Protein 1G3Q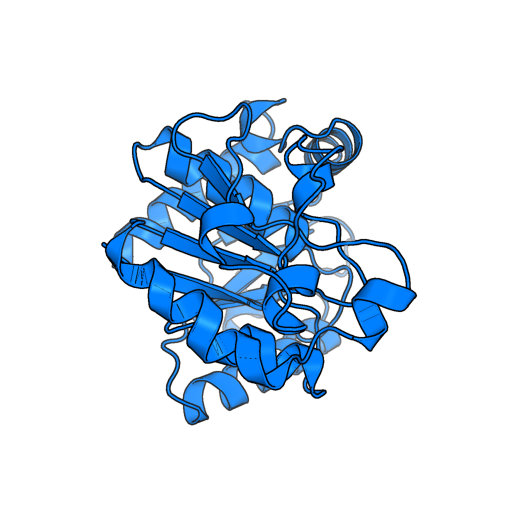 (pdb70)

InterPro domains:
  IPR010224 ATP binding protein MinD, archaea [TIGR01969] (3-235)
  IPR025501 ATP binding protein MinD/FleN [PIRSF003092] (1-235)
  IPR025669 AAA domain [PF13614] (3-145)
  IPR027417 P-loop containing nucleoside triphosphate hydrolase [G3DSA:3.40.50.300] (1-237)
  IPR027417 P-loop containing nucleoside triphosphate hydrolase [SSF52540] (1-235)
  IPR050625 ParA/MinD ATPase [PTHR43384] (2-233)

Radius of gyration: 16.2 Å; Cα contacts (8 Å, |Δi|>4): 570; chains: 1; bounding box: 42×37×42 Å

Secondary structure (DSSP, 8-state):
--EEEEEE-SSTTSSHHHHHHHHHHHHHHTT--EEEEE--TTS--HHHHTT----SS-HHHHHTTSS-GGGG-EE-SSTTEEEE----SHHHHHH--GGGHHHHHHTTGGG-SEEEEE--SSSSHHHHHHHTT-SEEEEEE-S-HHHHHHHHHHHHHHHHTT-EEEEEEEEEETS-TTPPPHHHHHHHH-S-EEEEEE--HHHHHHHHHTS-HHHHSTTSHHHHHHHHHHHHHHHT-

CATH classification: 3.40.50.300

Solvent-accessible surface area: 10511 Å² total; per-residue (Å²): 115,6,21,0,0,0,0,0,0,15,71,53,65,1,14,12,24,26,0,0,0,4,0,0,6,5,0,1,120,101,53,93,83,0,0,0,0,0,0,14,3,64,126,14,73,0,9,100,16,0,31,22,93,124,31,127,40,6,0,0,23,12,1,32,56,140,32,103,13,92,88,0,47,57,143,10,102,7,106,58,2,73,0,0,0,9,10,124,64,161,96,54,18,112,136,5,28,18,171,84,0,34,112,18,0,96,67,0,90,123,91,12,34,0,0,0,0,0,0,16,31,20,80,146,106,38,2,40,9,0,0,60,0,4,59,21,0,0,2,0,0,17,7,99,96,48,0,0,47,47,0,34,123,3,5,72,50,0,143,170,55,66,13,57,35,19,0,0,0,0,8,65,69,58,145,53,154,202,26,34,67,38,150,38,0,68,118,40,2,136,30,75,45,17,13,48,0,28,63,23,113,5,21,143,72,0,38,124,86,6,36,2,1,14,106,82,80,80,133,20,157,0,0,102,15,0,67,141,0,0,67,59,0,25,137,75,99

Sequence (237 aa):
MGRIISIVSGKGGTGKTTVTANLSVALGDRGRKVLAVDGDLTMANLSLVLGVDDPDVTLHDVLAGEANVEDAIYMTQFDNVYVLPGAVDWEHVLKADPRKLPEVIKSLKDKFDFILIDCPAGLQLDAMSAMLSGEEALLVTNPEISCLTDTMKVGIVLKKAGLAILGFVLNRYGRSDRDIPPEAAEDVMEVPLLAVIPEDPAIREGTLEGIPAVKYKPESKGAKAFVKLAEEIEKLA

Organism: Pyrococcus furiosus (strain ATCC 43587 / DSM 3638 / JCM 8422 / Vc1) (NCBI:txid186497)

Nearest PDB structures (foldseek):
  1g3r-assembly1_A  TM=1.001E+00  e=2.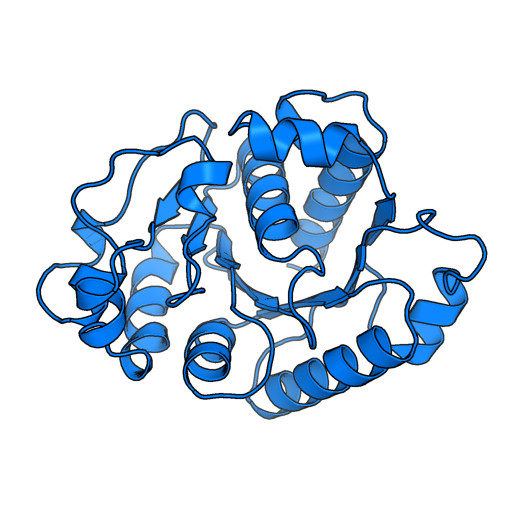112E-44  Pyrococcus furiosus
  1ion-assembly1_A  TM=9.970E-01  e=4.325E-40  Pyrococcus horikoshii OT3
  1hyq-assembly1_A  TM=8.881E-01  e=4.033E-21  Archaeoglobus fulgidus
  6riq-assembly1_C  TM=9.144E-01  e=2.423E-17  Pseudomonas aeruginosa
  3ea0-assembly1_B  TM=8.620E-01  e=7.720E-12  Chlorobaculum tepidum TLS

B-factor: mean 22.37, std 8.08, range [10.22, 48.89]

Structure (mmCIF, N/CA/C/O backbone):
data_1G3Q
#
_entry.id   1G3Q
#
_cell.length_a   96.040
_cell.length_b   96.040
_cell.length_c   96.040
_cell.angle_alpha   90.00
_cell.angle_beta   90.00
_cell.angle_gamma   90.00
#
_symmetry.space_group_name_H-M   'P 21 3'
#
loop_
_entity.id
_entity.type
_entity.pdbx_description
1 polymer 'CELL DIVISION INHIBITOR'
2 non-polymer 'MAGNESIUM ION'
3 non-polymer "ADENOSINE-5'-DIPHOSPHATE"
4 water water
#
loop_
_atom_site.group_PDB
_atom_site.id
_atom_site.type_symbol
_atom_site.label_atom_id
_atom_site.label_alt_id
_atom_site.label_comp_id
_atom_site.label_asym_id
_atom_site.label_entity_id
_atom_site.label_seq_id
_atom_site.pdbx_PDB_ins_code
_atom_site.Cartn_x
_atom_site.Cartn_y
_atom_site.Cartn_z
_atom_site.occupancy
_atom_site.B_iso_or_equiv
_atom_site.auth_seq_id
_atom_site.auth_comp_id
_atom_site.auth_asym_id
_atom_site.auth_atom_id
_atom_site.pdbx_PDB_model_num
ATOM 1 N N . MET A 1 1 ? 26.908 47.188 76.673 1.00 32.73 1 MET A N 1
ATOM 2 C CA . MET A 1 1 ? 26.808 46.140 75.613 1.00 33.07 1 MET A CA 1
ATOM 3 C C . MET A 1 1 ? 28.190 45.780 75.070 1.00 32.18 1 MET A C 1
ATOM 4 O O . MET A 1 1 ? 28.530 44.606 74.945 1.00 32.50 1 MET A O 1
ATOM 9 N N . GLY A 1 2 ? 28.981 46.800 74.752 1.00 31.09 2 GLY A N 1
ATOM 10 C CA . GLY A 1 2 ? 30.317 46.572 74.237 1.00 28.77 2 GLY A CA 1
ATOM 11 C C . GLY A 1 2 ? 30.386 45.892 72.882 1.00 27.23 2 GLY A C 1
ATOM 12 O O . GLY A 1 2 ? 31.241 45.033 72.670 1.00 27.36 2 GLY A O 1
ATOM 13 N N . ARG A 1 3 ? 29.495 46.258 71.965 1.00 25.58 3 ARG A N 1
ATOM 14 C CA . ARG A 1 3 ? 29.504 45.672 70.627 1.00 23.87 3 ARG A CA 1
ATOM 15 C C . ARG A 1 3 ? 30.405 46.485 69.701 1.00 23.08 3 ARG A C 1
ATOM 16 O O . ARG A 1 3 ? 30.153 47.669 69.455 1.00 22.99 3 ARG A O 1
ATOM 24 N N . ILE A 1 4 ? 31.451 45.849 69.186 1.00 21.51 4 ILE A N 1
ATOM 25 C CA . ILE A 1 4 ? 32.379 46.527 68.288 1.00 20.35 4 ILE A CA 1
ATOM 26 C C . ILE A 1 4 ? 32.045 46.138 66.853 1.00 19.82 4 ILE A C 1
ATOM 27 O O . ILE A 1 4 ? 32.231 44.990 66.439 1.00 20.25 4 ILE A O 1
ATOM 32 N N . ILE A 1 5 ? 31.544 47.108 66.099 1.00 18.32 5 ILE A N 1
ATOM 33 C CA . ILE A 1 5 ? 31.134 46.880 64.725 1.00 17.02 5 ILE A CA 1
ATOM 34 C C . ILE A 1 5 ? 31.981 47.623 63.696 1.00 17.04 5 ILE A C 1
ATOM 35 O O . ILE A 1 5 ? 32.096 48.851 63.739 1.00 15.45 5 ILE A O 1
ATOM 40 N N . SER A 1 6 ? 32.565 46.875 62.766 1.00 16.86 6 SER A N 1
ATOM 41 C CA . SER A 1 6 ? 33.375 47.476 61.715 1.00 17.39 6 SER A CA 1
ATOM 42 C C . SER A 1 6 ? 32.480 47.842 60.533 1.00 17.54 6 SER A C 1
ATOM 43 O O . SER A 1 6 ? 31.725 47.006 60.033 1.00 18.18 6 SER A O 1
ATOM 46 N N . ILE A 1 7 ? 32.558 49.099 60.103 1.00 17.53 7 ILE A N 1
ATOM 47 C CA . ILE A 1 7 ? 31.772 49.591 58.973 1.00 17.67 7 ILE A CA 1
ATOM 48 C C . ILE A 1 7 ? 32.731 49.463 57.799 1.00 17.83 7 ILE A C 1
ATOM 49 O O . ILE A 1 7 ? 33.691 50.221 57.696 1.00 17.13 7 ILE A O 1
ATOM 54 N N . VAL A 1 8 ? 32.459 48.513 56.910 1.00 18.39 8 VAL A N 1
ATOM 55 C CA . VAL A 1 8 ? 33.371 48.232 55.803 1.00 18.64 8 VAL A CA 1
ATOM 56 C C . VAL A 1 8 ? 32.797 48.272 54.396 1.00 19.08 8 VAL A C 1
ATOM 57 O O . VAL A 1 8 ? 31.589 48.388 54.199 1.00 19.13 8 VAL A O 1
ATOM 61 N N . SER A 1 9 ? 33.691 48.157 53.418 1.00 19.43 9 SER A N 1
ATOM 62 C CA . SER A 1 9 ? 33.301 48.158 52.015 1.00 20.62 9 SER A CA 1
ATOM 63 C C . SER A 1 9 ? 34.420 47.660 51.113 1.00 21.45 9 SER A C 1
ATOM 64 O O . SER A 1 9 ? 35.591 47.626 51.506 1.00 21.75 9 SER A O 1
ATOM 67 N N . GLY A 1 10 ? 34.048 47.275 49.897 1.00 22.38 10 GLY A N 1
ATOM 68 C CA . GLY A 1 10 ? 35.027 46.805 48.939 1.00 23.42 10 GLY A CA 1
ATOM 69 C C . GLY A 1 10 ? 35.629 47.989 48.212 1.00 24.13 10 GLY A C 1
ATOM 70 O O . GLY A 1 10 ? 36.734 47.909 47.679 1.00 24.76 10 GLY A O 1
ATOM 71 N N . LYS A 1 11 ? 34.900 49.098 48.194 1.00 24.76 11 LYS A N 1
ATOM 72 C CA . LYS A 1 11 ? 35.368 50.307 47.526 1.00 25.48 11 LYS A CA 1
ATOM 73 C C . LYS A 1 11 ? 35.164 51.543 48.390 1.00 25.22 11 LYS A C 1
ATOM 74 O O . LYS A 1 11 ? 34.340 51.547 49.303 1.00 25.03 11 LYS A O 1
ATOM 80 N N . GLY A 1 12 ? 35.923 52.592 48.091 1.00 25.11 12 GLY A N 1
ATOM 81 C CA . GLY A 1 12 ? 35.794 53.829 48.835 1.00 24.56 12 GLY A CA 1
ATOM 82 C C . GLY A 1 12 ? 34.700 54.672 48.211 1.00 23.98 12 GLY A C 1
ATOM 83 O O . GLY A 1 12 ? 34.286 54.411 47.080 1.00 24.33 12 GLY A O 1
ATOM 84 N N . GLY A 1 13 ? 34.229 55.676 48.944 1.00 23.44 13 GLY A N 1
ATOM 85 C CA . GLY A 1 13 ? 33.182 56.543 48.436 1.00 22.14 13 GLY A CA 1
ATOM 86 C C . GLY A 1 13 ? 31.813 55.891 48.440 1.00 21.41 13 GLY A C 1
ATOM 87 O O . GLY A 1 13 ? 30.869 56.416 47.852 1.00 21.46 13 GLY A O 1
ATOM 88 N N . THR A 1 14 ? 31.698 54.751 49.113 1.00 20.63 14 THR A N 1
ATOM 89 C CA . THR A 1 14 ? 30.436 54.021 49.176 1.00 19.53 14 THR A CA 1
ATOM 90 C C . THR A 1 14 ? 29.514 54.502 50.296 1.00 18.54 14 THR A C 1
ATOM 91 O O . THR A 1 14 ? 28.306 54.263 50.254 1.00 18.04 14 THR A O 1
ATOM 95 N N . GLY A 1 15 ? 30.085 55.168 51.297 1.00 17.38 15 GLY A N 1
ATOM 96 C CA . GLY A 1 15 ? 29.284 55.687 52.391 1.00 16.57 15 GLY A CA 1
ATOM 97 C C . GLY A 1 15 ? 29.674 55.251 53.791 1.00 16.04 15 GLY A C 1
ATOM 98 O O . GLY A 1 15 ? 28.911 55.451 54.735 1.00 16.10 15 GLY A O 1
ATOM 99 N N . LYS A 1 16 ? 30.861 54.675 53.947 1.00 15.69 16 LYS A N 1
ATOM 100 C CA . LYS A 1 16 ? 31.302 54.207 55.258 1.00 14.89 16 LYS A CA 1
ATOM 101 C C . LYS A 1 16 ? 31.275 55.282 56.343 1.00 14.35 16 LYS A C 1
ATOM 102 O O . LYS A 1 16 ? 30.734 55.067 57.429 1.00 13.45 16 LYS A O 1
ATOM 108 N N . THR A 1 17 ? 31.862 56.438 56.064 1.00 13.33 17 THR A N 1
ATOM 109 C CA . THR A 1 17 ? 31.867 57.500 57.061 1.00 12.28 17 THR A CA 1
ATOM 110 C C . THR A 1 17 ? 30.453 57.999 57.324 1.00 11.89 17 THR A C 1
ATOM 111 O O . THR A 1 17 ? 30.080 58.251 58.474 1.00 10.93 17 THR A O 1
ATOM 115 N N . THR A 1 18 ? 29.665 58.118 56.257 1.00 12.07 18 THR A N 1
ATOM 116 C CA . THR A 1 18 ? 28.282 58.575 56.360 1.00 12.27 18 THR A CA 1
ATOM 117 C C . THR A 1 18 ? 27.444 57.612 57.206 1.00 12.80 18 THR A C 1
ATOM 118 O O . THR A 1 18 ? 26.656 58.037 58.056 1.00 11.98 18 THR A O 1
ATOM 122 N N . VAL A 1 19 ? 27.609 56.314 56.970 1.00 12.60 19 VAL A N 1
ATOM 123 C CA . VAL A 1 19 ? 26.870 55.321 57.739 1.00 12.90 19 VAL A CA 1
ATOM 124 C C . VAL A 1 19 ? 27.354 55.344 59.188 1.00 12.57 19 VAL A C 1
ATOM 125 O O . VAL A 1 19 ? 26.548 55.327 60.114 1.00 12.87 19 VAL A O 1
ATOM 129 N N . THR A 1 20 ? 28.669 55.399 59.386 1.00 11.97 20 THR A N 1
ATOM 130 C CA . THR A 1 20 ? 29.217 55.433 60.740 1.00 11.27 20 THR A CA 1
ATOM 131 C C . THR A 1 20 ? 28.635 56.606 61.532 1.00 11.09 20 THR A C 1
ATOM 132 O O . THR A 1 20 ? 28.135 56.430 62.643 1.00 10.36 20 THR A O 1
ATOM 136 N N . ALA A 1 21 ? 28.717 57.802 60.956 1.00 11.03 21 ALA A N 1
ATOM 137 C CA . ALA A 1 21 ? 28.216 59.012 61.604 1.00 11.31 21 ALA A CA 1
ATOM 138 C C . ALA A 1 21 ? 26.709 58.993 61.873 1.00 11.30 21 ALA A C 1
ATOM 139 O O . ALA A 1 21 ? 26.276 59.262 62.994 1.00 10.69 21 ALA A O 1
ATOM 141 N N . ASN A 1 22 ? 25.908 58.684 60.856 1.00 11.50 22 ASN A N 1
ATOM 142 C CA . ASN A 1 22 ? 24.459 58.658 61.044 1.00 12.07 22 ASN A CA 1
ATOM 143 C C . ASN A 1 22 ? 23.992 57.553 61.989 1.00 12.70 22 ASN A C 1
ATOM 144 O O . ASN A 1 22 ? 23.110 57.777 62.819 1.00 12.41 22 ASN A O 1
ATOM 149 N N . LEU A 1 23 ? 24.579 56.365 61.869 1.00 13.09 23 LEU A N 1
ATOM 150 C CA . LEU A 1 23 ? 24.202 55.259 62.744 1.00 13.53 23 LEU A CA 1
ATOM 151 C C . LEU A 1 23 ? 24.564 55.607 64.190 1.00 13.52 23 LEU A C 1
ATOM 152 O O . LEU A 1 23 ? 23.807 55.316 65.116 1.00 13.19 23 LEU A O 1
ATOM 157 N N . SER A 1 24 ? 25.721 56.237 64.382 1.00 13.19 24 SER A N 1
ATOM 158 C CA . SER A 1 24 ? 26.152 56.633 65.720 1.00 12.93 24 SER A CA 1
ATOM 159 C C . SER A 1 24 ? 25.124 57.546 66.380 1.00 13.04 24 SER A C 1
ATOM 160 O O . SER A 1 24 ? 24.722 57.325 67.529 1.00 12.37 24 SER A O 1
ATOM 163 N N . VAL A 1 25 ? 24.712 58.582 65.654 1.00 12.77 25 VAL A N 1
ATOM 164 C CA . VAL A 1 25 ? 23.748 59.539 66.176 1.00 13.28 25 VAL A CA 1
ATOM 165 C C . VAL A 1 25 ? 22.380 58.893 66.396 1.00 13.38 25 VAL A C 1
ATOM 166 O O . VAL A 1 25 ? 21.720 59.162 67.402 1.00 13.43 25 VAL A O 1
ATOM 170 N N . ALA A 1 26 ? 21.958 58.045 65.462 1.00 13.13 26 ALA A N 1
ATOM 171 C CA . ALA A 1 26 ? 20.674 57.363 65.588 1.00 13.83 26 ALA A CA 1
ATOM 172 C C . ALA A 1 26 ? 20.665 56.496 66.850 1.00 13.87 26 ALA A C 1
ATOM 173 O O . ALA A 1 26 ? 19.720 56.543 67.639 1.00 14.11 26 ALA A O 1
ATOM 175 N N . LEU A 1 27 ? 21.719 55.707 67.043 1.00 13.94 27 LEU A N 1
ATOM 176 C CA . LEU A 1 27 ? 21.812 54.849 68.222 1.00 14.40 27 LEU A CA 1
ATOM 177 C C . LEU A 1 27 ? 21.921 55.682 69.497 1.00 15.22 27 LEU A C 1
ATOM 178 O O . LEU A 1 27 ? 21.322 55.348 70.528 1.00 15.16 27 LEU A O 1
ATOM 183 N N . GLY A 1 28 ? 22.693 56.762 69.431 1.00 15.49 28 GLY A N 1
ATOM 184 C CA . GLY A 1 28 ? 22.844 57.616 70.591 1.00 16.89 28 GLY A CA 1
ATOM 185 C C . GLY A 1 28 ? 21.506 58.215 70.979 1.00 18.07 28 GLY A C 1
ATOM 186 O O . GLY A 1 28 ? 21.201 58.385 72.160 1.00 17.56 28 GLY A O 1
ATOM 187 N N . ASP A 1 29 ? 20.698 58.527 69.973 1.00 19.42 29 ASP A N 1
ATOM 188 C CA . ASP A 1 29 ? 19.390 59.118 70.205 1.00 21.63 29 ASP A CA 1
ATOM 189 C C . ASP A 1 29 ? 18.429 58.107 70.825 1.00 21.73 29 ASP A C 1
ATOM 190 O O . ASP A 1 29 ? 17.419 58.486 71.410 1.00 21.85 29 ASP A O 1
ATOM 195 N N . ARG A 1 30 ? 18.747 56.822 70.698 1.00 22.19 30 ARG A N 1
ATOM 196 C CA . ARG A 1 30 ? 17.904 55.772 71.262 1.00 22.64 30 ARG A CA 1
ATOM 197 C C . ARG A 1 30 ? 18.356 55.466 72.686 1.00 22.56 30 ARG A C 1
ATOM 198 O O . ARG A 1 30 ? 17.821 54.570 73.340 1.00 23.07 30 ARG A O 1
ATOM 206 N N . GLY A 1 31 ? 19.349 56.214 73.159 1.00 22.24 31 GLY A N 1
ATOM 207 C CA . GLY A 1 31 ? 19.843 56.023 74.510 1.00 21.72 31 GLY A CA 1
ATOM 208 C C . GLY A 1 31 ? 21.076 55.146 74.663 1.00 21.62 31 GLY A C 1
ATOM 209 O O . GLY A 1 31 ? 21.497 54.881 75.785 1.00 21.92 31 GLY A O 1
ATOM 210 N N . ARG A 1 32 ? 21.660 54.697 73.556 1.00 20.87 32 ARG A N 1
ATOM 211 C CA . ARG A 1 32 ? 22.847 53.848 73.621 1.00 20.65 32 ARG A CA 1
ATOM 212 C C . ARG A 1 32 ? 24.115 54.701 73.624 1.00 19.67 32 ARG A C 1
ATOM 213 O O . ARG A 1 32 ? 24.192 55.701 72.909 1.00 19.50 32 ARG A O 1
ATOM 221 N N . LYS A 1 33 ? 25.101 54.307 74.425 1.00 18.21 33 LYS A N 1
ATOM 222 C CA . LYS A 1 33 ? 26.362 55.044 74.500 1.00 17.83 33 LYS A CA 1
ATOM 223 C C . LYS A 1 33 ? 27.247 54.574 73.353 1.00 16.86 33 LYS A C 1
ATOM 224 O O . LYS A 1 33 ? 27.643 53.407 73.298 1.00 16.83 33 LYS A O 1
ATOM 230 N N . VAL A 1 34 ? 27.565 55.493 72.448 1.00 15.96 34 VAL A N 1
ATOM 231 C CA . VAL A 1 34 ? 28.352 55.169 71.262 1.00 14.51 34 VAL A CA 1
ATOM 232 C C . VAL A 1 34 ? 29.713 55.848 71.131 1.00 14.63 34 VAL A C 1
ATOM 233 O O . VAL A 1 34 ? 29.882 57.010 71.497 1.00 14.39 34 VAL A O 1
ATOM 237 N N . LEU A 1 35 ? 30.678 55.104 70.599 1.00 13.75 35 LEU A N 1
ATOM 238 C CA . LEU A 1 35 ? 32.008 55.640 70.330 1.00 13.59 35 LEU A CA 1
ATOM 239 C C . LEU A 1 35 ? 32.221 55.463 68.831 1.00 13.30 35 LEU A C 1
ATOM 240 O O . LEU A 1 35 ? 32.269 54.334 68.331 1.00 13.22 35 LEU A O 1
ATOM 245 N N . ALA A 1 36 ? 32.314 56.575 68.112 1.00 13.01 36 ALA A N 1
ATOM 246 C CA . ALA A 1 36 ? 32.544 56.531 66.673 1.00 12.64 36 ALA A CA 1
ATOM 247 C C . ALA A 1 36 ? 34.057 56.615 66.495 1.00 12.91 36 ALA A C 1
ATOM 248 O O . ALA A 1 36 ? 34.680 57.596 66.896 1.00 13.30 36 ALA A O 1
ATOM 250 N N . VAL A 1 37 ? 34.643 55.581 65.901 1.00 12.75 37 VAL A N 1
ATOM 251 C CA . VAL A 1 37 ? 36.086 55.526 65.709 1.00 12.68 37 VAL A CA 1
ATOM 252 C C . VAL A 1 37 ? 36.501 55.759 64.256 1.00 12.83 37 VAL A C 1
ATOM 253 O O . VAL A 1 37 ? 35.995 55.107 63.346 1.00 12.24 37 VAL A O 1
ATOM 257 N N . ASP A 1 38 ? 37.423 56.692 64.044 1.00 12.62 38 ASP A N 1
ATOM 258 C CA . ASP A 1 38 ? 37.896 56.962 62.694 1.00 13.10 38 ASP A CA 1
ATOM 259 C C . ASP A 1 38 ? 39.106 56.086 62.404 1.00 13.46 38 ASP A C 1
ATOM 260 O O . ASP A 1 38 ? 40.244 56.470 62.680 1.00 13.83 38 ASP A O 1
ATOM 265 N N . GLY A 1 39 ? 38.854 54.903 61.854 1.00 13.90 39 GLY A N 1
ATOM 266 C CA . GLY A 1 39 ? 39.939 53.996 61.530 1.00 14.29 39 GLY A CA 1
ATOM 267 C C . GLY A 1 39 ? 40.481 54.202 60.124 1.00 15.04 39 GLY A C 1
ATOM 268 O O . GLY A 1 39 ? 41.281 53.397 59.639 1.00 14.92 39 GLY A O 1
ATOM 269 N N . ASP A 1 40 ? 40.039 55.265 59.457 1.00 14.84 40 ASP A N 1
ATOM 270 C CA . ASP A 1 40 ? 40.516 55.554 58.107 1.00 15.16 40 ASP A CA 1
ATOM 271 C C . ASP A 1 40 ? 41.726 56.465 58.271 1.00 14.94 40 ASP A C 1
ATOM 272 O O . ASP A 1 40 ? 41.655 57.680 58.068 1.00 14.99 40 ASP A O 1
ATOM 277 N N . LEU A 1 41 ? 42.842 55.851 58.640 1.00 14.77 41 LEU A N 1
ATOM 278 C CA . LEU A 1 41 ? 44.081 56.559 58.904 1.00 15.03 41 LEU A CA 1
ATOM 279 C C . LEU A 1 41 ? 44.596 57.525 57.837 1.00 15.33 41 LEU A C 1
ATOM 280 O O . LEU A 1 41 ? 45.127 58.583 58.179 1.00 14.34 41 LEU A O 1
ATOM 285 N N . THR A 1 42 ? 44.446 57.186 56.560 1.00 15.64 42 THR A N 1
ATOM 286 C CA . THR A 1 42 ? 44.946 58.071 55.504 1.00 16.93 42 THR A CA 1
ATOM 287 C C . THR A 1 42 ? 43.933 59.105 55.032 1.00 17.89 42 THR A C 1
ATOM 288 O O . THR A 1 42 ? 44.286 60.026 54.290 1.00 18.68 42 THR A O 1
ATOM 292 N N . MET A 1 43 ? 42.681 58.959 55.458 1.00 18.52 43 MET A N 1
ATOM 293 C CA . MET A 1 43 ? 41.624 59.888 55.063 1.00 19.89 43 MET A CA 1
ATOM 294 C C . MET A 1 43 ? 40.676 60.134 56.233 1.00 19.34 43 MET A C 1
ATOM 295 O O . MET A 1 43 ? 39.506 59.778 56.172 1.00 18.72 43 MET A O 1
ATOM 300 N N . ALA A 1 44 ? 41.186 60.741 57.299 1.00 18.79 44 ALA A N 1
ATOM 301 C CA . ALA A 1 44 ? 40.371 61.008 58.478 1.00 19.13 44 ALA A CA 1
ATOM 302 C C . ALA A 1 44 ? 39.304 62.053 58.174 1.00 19.30 44 ALA A C 1
ATOM 303 O O . ALA A 1 44 ? 39.627 63.209 57.918 1.00 20.44 44 ALA A O 1
ATOM 305 N N . ASN A 1 45 ? 38.038 61.637 58.194 1.00 19.36 45 ASN A N 1
ATOM 306 C CA . ASN A 1 45 ? 36.914 62.535 57.919 1.00 19.22 45 ASN A CA 1
ATOM 307 C C . ASN A 1 45 ? 35.828 62.459 58.996 1.00 17.76 45 ASN A C 1
ATOM 308 O O . ASN A 1 45 ? 35.061 63.399 59.172 1.00 16.99 45 ASN A O 1
ATOM 313 N N . LEU A 1 46 ? 35.766 61.336 59.706 1.00 16.44 46 LEU A N 1
ATOM 314 C CA . LEU A 1 46 ? 34.730 61.116 60.715 1.00 15.18 46 LEU A CA 1
ATOM 315 C C . LEU A 1 46 ? 34.499 62.236 61.728 1.00 15.09 46 LEU A C 1
ATOM 316 O O . LEU A 1 46 ? 33.374 62.702 61.889 1.00 14.70 46 LEU A O 1
ATOM 321 N N . SER A 1 47 ? 35.554 62.661 62.412 1.00 15.29 47 SER A N 1
ATOM 322 C CA . SER A 1 47 ? 35.433 63.720 63.411 1.00 15.92 47 SER A CA 1
ATOM 323 C C . SER A 1 47 ? 34.795 64.984 62.828 1.00 15.99 47 SER A C 1
ATOM 324 O O . SER A 1 47 ? 33.924 65.596 63.448 1.00 15.43 47 SER A O 1
ATOM 327 N N . LEU A 1 48 ? 35.224 65.364 61.629 1.00 16.23 48 LEU A N 1
ATOM 328 C CA . LEU A 1 48 ? 34.699 66.558 60.970 1.00 16.29 48 LEU A CA 1
ATOM 329 C C . LEU A 1 48 ? 33.204 66.400 60.677 1.00 15.38 48 LEU A C 1
ATOM 330 O O . LEU A 1 48 ? 32.411 67.324 60.874 1.00 14.82 48 LEU A O 1
ATOM 335 N N . VAL A 1 49 ? 32.828 65.220 60.201 1.00 14.57 49 VAL A N 1
ATOM 336 C CA . VAL A 1 49 ? 31.436 64.929 59.881 1.00 14.69 49 VAL A CA 1
ATOM 337 C C . VAL A 1 49 ? 30.567 64.942 61.145 1.00 14.18 49 VAL A C 1
ATOM 338 O O . VAL A 1 49 ? 29.355 65.148 61.077 1.00 14.16 49 VAL A O 1
ATOM 342 N N . LEU A 1 50 ? 31.191 64.743 62.300 1.00 13.72 50 LEU A N 1
ATOM 343 C CA . LEU A 1 50 ? 30.452 64.764 63.562 1.00 14.27 50 LEU A CA 1
ATOM 344 C C . LEU A 1 50 ? 30.556 66.124 64.256 1.00 14.49 50 LEU A C 1
ATOM 345 O O . LEU A 1 50 ? 30.101 66.293 65.387 1.00 15.14 50 LEU A O 1
ATOM 350 N N . GLY A 1 51 ? 31.168 67.092 63.582 1.00 14.73 51 GLY A N 1
ATOM 351 C CA . GLY A 1 51 ? 31.273 68.427 64.155 1.00 15.31 51 GLY A CA 1
ATOM 352 C C . GLY A 1 51 ? 32.373 68.687 65.170 1.00 15.56 51 GLY A C 1
ATOM 353 O O . GLY A 1 51 ? 32.362 69.719 65.835 1.00 15.16 51 GLY A O 1
ATOM 354 N N . VAL A 1 52 ? 33.310 67.757 65.310 1.00 16.25 52 VAL A N 1
ATOM 355 C CA . VAL A 1 52 ? 34.426 67.929 66.238 1.00 17.45 52 VAL A CA 1
ATOM 356 C C . VAL A 1 52 ? 35.617 68.248 65.340 1.00 18.54 52 VAL A C 1
ATOM 357 O O . VAL A 1 52 ? 36.296 67.353 64.840 1.00 17.57 52 VAL A O 1
ATOM 361 N N . ASP A 1 53 ? 35.876 69.534 65.148 1.00 20.02 53 ASP A N 1
ATOM 362 C CA . ASP A 1 53 ? 36.929 69.943 64.232 1.00 22.44 53 ASP A CA 1
ATOM 363 C C . ASP A 1 53 ? 38.288 70.316 64.796 1.00 22.59 53 ASP A C 1
ATOM 364 O O . ASP A 1 53 ? 39.236 70.476 64.036 1.00 23.30 53 ASP A O 1
ATOM 369 N N . ASP A 1 54 ? 38.408 70.423 66.111 1.00 22.75 54 ASP A N 1
ATOM 370 C CA . ASP A 1 54 ? 39.666 70.875 66.687 1.00 23.49 54 ASP A CA 1
ATOM 371 C C . ASP A 1 54 ? 40.446 69.962 67.645 1.00 21.96 54 ASP A C 1
ATOM 372 O O . ASP A 1 54 ? 41.310 70.442 68.376 1.00 22.50 54 ASP A O 1
ATOM 377 N N . PRO A 1 55 ? 40.194 68.643 67.628 1.00 20.58 55 PRO A N 1
ATOM 378 C CA . PRO A 1 55 ? 40.931 67.776 68.556 1.00 18.99 55 PRO A CA 1
ATOM 379 C C . PRO A 1 55 ? 42.457 67.825 68.460 1.00 17.64 55 PRO A C 1
ATOM 380 O O . PRO A 1 55 ? 43.025 67.651 67.387 1.00 16.24 55 PRO A O 1
ATOM 384 N N . ASP A 1 56 ? 43.117 68.053 69.592 1.00 16.81 56 ASP A N 1
ATOM 385 C CA . ASP A 1 56 ? 44.577 68.098 69.620 1.00 16.62 56 ASP A CA 1
ATOM 386 C C . ASP A 1 56 ? 45.184 66.702 69.705 1.00 16.10 56 ASP A C 1
ATOM 387 O O . ASP A 1 56 ? 46.328 66.490 69.298 1.00 15.91 56 ASP A O 1
ATOM 392 N N . VAL A 1 57 ? 44.424 65.758 70.253 1.00 15.14 57 VAL A N 1
ATOM 393 C CA . VAL A 1 57 ? 44.902 64.389 70.413 1.00 14.83 57 VAL A CA 1
ATOM 394 C C . VAL A 1 57 ? 44.017 63.458 69.598 1.00 14.64 57 VAL A C 1
ATOM 395 O O . VAL A 1 57 ? 42.793 63.509 69.703 1.00 14.31 57 VAL A O 1
ATOM 399 N N . THR A 1 58 ? 44.642 62.603 68.794 1.00 13.95 58 THR A N 1
ATOM 400 C CA . THR A 1 58 ? 43.896 61.695 67.935 1.00 13.51 58 THR A CA 1
ATOM 401 C C . THR A 1 58 ? 44.335 60.245 68.058 1.00 13.39 58 THR A C 1
ATOM 402 O O . THR A 1 58 ? 45.298 59.920 68.751 1.00 13.55 58 THR A O 1
ATOM 406 N N . LEU A 1 59 ? 43.617 59.378 67.357 1.00 13.24 59 LEU A N 1
ATOM 407 C CA . LEU A 1 59 ? 43.933 57.959 67.340 1.00 13.42 59 LEU A CA 1
ATOM 408 C C . LEU A 1 59 ? 45.358 57.792 66.804 1.00 13.29 59 LEU A C 1
ATOM 409 O O . LEU A 1 59 ? 46.088 56.892 67.217 1.00 12.84 59 LEU A O 1
ATOM 414 N N . HIS A 1 60 ? 45.757 58.676 65.892 1.00 13.61 60 HIS A N 1
ATOM 415 C CA . HIS A 1 60 ? 47.096 58.607 65.312 1.00 13.85 60 HIS A CA 1
ATOM 416 C C . HIS A 1 60 ? 48.172 58.781 66.381 1.00 14.48 60 HIS A C 1
ATOM 417 O O . HIS A 1 60 ? 49.219 58.128 66.332 1.00 14.35 60 HIS A O 1
ATOM 424 N N . ASP A 1 61 ? 47.910 59.661 67.343 1.00 14.79 61 ASP A N 1
ATOM 425 C CA . ASP A 1 61 ? 48.845 59.897 68.438 1.00 15.88 61 ASP A CA 1
ATOM 426 C C . ASP A 1 61 ? 48.950 58.627 69.271 1.00 15.83 61 ASP A C 1
ATOM 427 O O . ASP A 1 61 ? 50.038 58.225 69.689 1.00 15.84 61 ASP A O 1
ATOM 432 N N . VAL A 1 62 ? 47.804 57.999 69.506 1.00 15.85 62 VAL A N 1
ATOM 433 C CA . VAL A 1 62 ? 47.740 56.768 70.284 1.00 15.80 62 VAL A CA 1
ATOM 434 C C . VAL A 1 62 ? 48.510 55.655 69.575 1.00 16.25 62 VAL A C 1
ATOM 435 O O . VAL A 1 62 ? 49.327 54.961 70.191 1.00 16.13 62 VAL A O 1
ATOM 439 N N . LEU A 1 63 ? 48.258 55.500 68.277 1.00 15.93 63 LEU A N 1
ATOM 440 C CA . LEU A 1 63 ? 48.911 54.466 67.477 1.00 16.21 63 LEU A CA 1
ATOM 441 C C . LEU A 1 63 ? 50.408 54.697 67.310 1.00 16.88 63 LEU A C 1
ATOM 442 O O . LEU A 1 63 ? 51.141 53.790 66.912 1.00 16.95 63 LEU A O 1
ATOM 447 N N . ALA A 1 64 ? 50.861 55.911 67.604 1.00 17.49 64 ALA A N 1
ATOM 448 C CA . ALA A 1 64 ? 52.282 56.228 67.506 1.00 18.38 64 ALA A CA 1
ATOM 449 C C . ALA A 1 64 ? 52.910 55.999 68.877 1.00 18.73 64 ALA A C 1
ATOM 450 O O . ALA A 1 64 ? 54.115 56.169 69.060 1.00 18.52 64 ALA A O 1
ATOM 452 N N . GLY A 1 65 ? 52.074 55.603 69.835 1.00 19.47 65 GLY A N 1
ATOM 453 C CA . GLY A 1 65 ? 52.541 55.350 71.187 1.00 19.77 65 GLY A CA 1
ATOM 454 C C . GLY A 1 65 ? 52.850 56.630 71.938 1.00 20.37 65 GLY A C 1
ATOM 455 O O . GLY A 1 65 ? 53.609 56.618 72.910 1.00 20.57 65 GLY A O 1
ATOM 456 N N . GLU A 1 66 ? 52.259 57.737 71.496 1.00 20.32 66 GLU A N 1
ATOM 457 C CA . GLU A 1 66 ? 52.500 59.031 72.128 1.00 20.92 66 GLU A CA 1
ATOM 458 C C . GLU A 1 66 ? 51.365 59.516 73.024 1.00 20.57 66 GLU A C 1
ATOM 459 O O . GLU A 1 66 ? 51.447 60.604 73.596 1.00 20.85 66 GLU A O 1
ATOM 465 N N . ALA A 1 67 ? 50.308 58.723 73.147 1.00 19.85 67 ALA A N 1
ATOM 466 C CA . ALA A 1 67 ? 49.181 59.116 73.984 1.00 19.73 67 ALA A CA 1
ATOM 467 C C . ALA A 1 67 ? 48.316 57.932 74.391 1.00 19.16 67 ALA A C 1
ATOM 468 O O . ALA A 1 67 ? 48.241 56.936 73.677 1.00 18.75 67 ALA A O 1
ATOM 470 N N . ASN A 1 68 ? 47.667 58.051 75.545 1.00 19.36 68 ASN A N 1
ATOM 471 C CA . ASN A 1 68 ? 46.773 57.008 76.030 1.00 19.67 68 ASN A CA 1
ATOM 472 C C . ASN A 1 68 ? 45.451 57.204 75.295 1.00 19.16 68 ASN A C 1
ATOM 473 O O . ASN A 1 68 ? 45.004 58.336 75.111 1.00 19.08 68 ASN A O 1
ATOM 478 N N . VAL A 1 69 ? 44.825 56.111 74.872 1.00 18.74 69 VAL A N 1
ATOM 479 C CA . VAL A 1 69 ? 43.576 56.213 74.129 1.00 18.15 69 VAL A CA 1
ATOM 480 C C . VAL A 1 69 ? 42.509 57.023 74.873 1.00 18.10 69 VAL A C 1
ATOM 481 O O . VAL A 1 69 ? 41.650 57.645 74.247 1.00 17.15 69 VAL A O 1
ATOM 485 N N . GLU A 1 70 ? 42.574 57.029 76.204 1.00 17.86 70 GLU A N 1
ATOM 486 C CA . GLU A 1 70 ? 41.615 57.783 77.010 1.00 18.21 70 GLU A CA 1
ATOM 487 C C . GLU A 1 70 ? 41.657 59.266 76.649 1.00 17.39 70 GLU A C 1
ATOM 488 O O . GLU A 1 70 ? 40.633 59.953 76.687 1.00 17.11 70 GLU A O 1
ATOM 494 N N . ASP A 1 71 ? 42.844 59.762 76.311 1.00 16.12 71 ASP A N 1
ATOM 495 C CA . ASP A 1 71 ? 43.004 61.170 75.974 1.00 16.02 71 ASP A CA 1
ATOM 496 C C . ASP A 1 71 ? 42.644 61.536 74.541 1.00 15.51 71 ASP A C 1
ATOM 497 O O . ASP A 1 71 ? 42.804 62.688 74.134 1.00 15.57 71 ASP A O 1
ATOM 502 N N . ALA A 1 72 ? 42.157 60.562 73.780 1.00 14.86 72 ALA A N 1
ATOM 503 C CA . ALA A 1 72 ? 41.763 60.807 72.399 1.00 14.44 72 ALA A CA 1
ATOM 504 C C . ALA A 1 72 ? 40.256 60.623 72.256 1.00 13.86 72 ALA A C 1
ATOM 505 O O . ALA A 1 72 ? 39.729 60.548 71.149 1.00 13.32 72 ALA A O 1
ATOM 507 N N . ILE A 1 73 ? 39.562 60.552 73.389 1.00 14.13 73 ILE A N 1
ATOM 508 C CA . ILE A 1 73 ? 38.108 60.400 73.380 1.00 13.97 73 ILE A CA 1
ATOM 509 C C . ILE A 1 73 ? 37.454 61.761 73.614 1.00 13.80 73 ILE A C 1
ATOM 510 O O . ILE A 1 73 ? 37.666 62.398 74.647 1.00 13.78 73 ILE A O 1
ATOM 515 N N . TYR A 1 74 ? 36.653 62.199 72.649 1.00 13.58 74 TYR A N 1
ATOM 516 C CA . TYR A 1 74 ? 35.988 63.492 72.742 1.00 13.54 74 TYR A CA 1
ATOM 517 C C . TYR A 1 74 ? 34.475 63.408 72.738 1.00 13.85 74 TYR A C 1
ATOM 518 O O . TYR A 1 74 ? 33.894 62.452 72.238 1.00 13.04 74 TYR A O 1
ATOM 527 N N . MET A 1 75 ? 33.849 64.439 73.293 1.00 14.65 75 MET A N 1
ATOM 528 C CA . MET A 1 75 ? 32.396 64.539 73.318 1.00 15.40 75 MET A CA 1
ATOM 529 C C . MET A 1 75 ? 32.024 65.058 71.936 1.00 15.12 75 MET A C 1
ATOM 530 O O . MET A 1 75 ? 32.887 65.530 71.193 1.00 15.15 75 MET A O 1
ATOM 535 N N . THR A 1 76 ? 30.745 64.964 71.594 1.00 14.49 76 THR A N 1
ATOM 536 C CA . THR A 1 76 ? 30.243 65.512 70.342 1.00 14.51 76 THR A CA 1
ATOM 537 C C . THR A 1 76 ? 28.995 66.256 70.803 1.00 15.13 76 THR A C 1
ATOM 538 O O . THR A 1 76 ? 28.600 66.135 71.964 1.00 15.06 76 THR A O 1
ATOM 542 N N . GLN A 1 77 ? 28.375 67.018 69.913 1.00 15.55 77 GLN A N 1
ATOM 543 C CA . GLN A 1 77 ? 27.177 67.763 70.276 1.00 16.39 77 GLN A CA 1
ATOM 544 C C . GLN A 1 77 ? 25.959 66.843 70.350 1.00 16.12 77 GLN A C 1
ATOM 545 O O . GLN A 1 77 ? 24.852 67.292 70.626 1.00 15.45 77 GLN A O 1
ATOM 551 N N . PHE A 1 78 ? 26.169 65.553 70.112 1.00 15.69 78 PHE A N 1
ATOM 552 C CA . PHE A 1 78 ? 25.074 64.593 70.122 1.00 16.26 78 PHE A CA 1
ATOM 553 C C . PHE A 1 78 ? 25.021 63.754 71.390 1.00 16.98 78 PHE A C 1
ATOM 554 O O . PHE A 1 78 ? 26.051 63.282 71.890 1.00 16.26 78 PHE A O 1
ATOM 562 N N . ASP A 1 79 ? 23.806 63.584 71.907 1.00 17.09 79 ASP A N 1
ATOM 563 C CA . ASP A 1 79 ? 23.585 62.811 73.121 1.00 17.62 79 ASP A CA 1
ATOM 564 C C . ASP A 1 79 ? 24.113 61.396 73.014 1.00 16.84 79 ASP A C 1
ATOM 565 O O . ASP A 1 79 ? 23.772 60.669 72.080 1.00 16.48 79 ASP A O 1
ATOM 570 N N . ASN A 1 80 ? 24.943 61.022 73.982 1.00 16.08 80 ASN A N 1
ATOM 571 C CA . ASN A 1 80 ? 25.510 59.681 74.068 1.00 16.24 80 ASN A CA 1
ATOM 572 C C . ASN A 1 80 ? 26.482 59.303 72.955 1.00 15.72 80 ASN A C 1
ATOM 573 O O . ASN A 1 80 ? 26.816 58.128 72.791 1.00 15.57 80 ASN A O 1
ATOM 578 N N . VAL A 1 81 ? 26.948 60.289 72.200 1.00 15.19 81 VAL A N 1
ATOM 579 C CA . VAL A 1 81 ? 27.881 60.008 71.116 1.00 14.30 81 VAL A CA 1
ATOM 580 C C . VAL A 1 81 ? 29.253 60.623 71.363 1.00 13.79 81 VAL A C 1
ATOM 581 O O . VAL A 1 81 ? 29.386 61.830 71.568 1.00 12.65 81 VAL A O 1
ATOM 585 N N . TYR A 1 82 ? 30.275 59.778 71.350 1.00 13.27 82 TYR A N 1
ATOM 586 C CA . TYR A 1 82 ? 31.635 60.241 71.551 1.00 13.68 82 TYR A CA 1
ATOM 587 C C . TYR A 1 82 ? 32.441 59.870 70.317 1.00 13.34 82 TYR A C 1
ATOM 588 O O . TYR A 1 82 ? 32.025 59.016 69.531 1.00 12.96 82 TYR A O 1
ATOM 597 N N . VAL A 1 83 ? 33.582 60.518 70.134 1.00 13.08 83 VAL A N 1
ATOM 598 C CA . VAL A 1 83 ? 34.399 60.227 68.969 1.00 13.15 83 VAL A CA 1
ATOM 599 C C . VAL A 1 83 ? 35.877 60.067 69.303 1.00 13.06 83 VAL A C 1
ATOM 600 O O . VAL A 1 83 ? 36.403 60.708 70.220 1.00 13.07 83 VAL A O 1
ATOM 604 N N . LEU A 1 84 ? 36.514 59.154 68.575 1.00 12.75 84 LEU A N 1
ATOM 605 C CA . LEU A 1 84 ? 37.946 58.873 68.678 1.00 12.21 84 LEU A CA 1
ATOM 606 C C . LEU A 1 84 ? 38.370 59.318 67.281 1.00 11.87 84 LEU A C 1
ATOM 607 O O . LEU A 1 84 ? 38.346 58.537 66.333 1.00 12.02 84 LEU A O 1
ATOM 612 N N . PRO A 1 85 ? 38.737 60.600 67.140 1.00 12.05 85 PRO A N 1
ATOM 613 C CA . PRO A 1 85 ? 39.151 61.220 65.879 1.00 11.92 85 PRO A CA 1
ATOM 614 C C . PRO A 1 85 ? 40.507 60.842 65.312 1.00 12.11 85 PRO A C 1
ATOM 615 O O . PRO A 1 85 ? 41.388 60.385 66.023 1.00 12.72 85 PRO A O 1
ATOM 619 N N . GLY A 1 86 ? 40.654 61.048 64.009 1.00 12.69 86 GLY A N 1
ATOM 620 C CA . GLY A 1 86 ? 41.912 60.767 63.348 1.00 13.07 86 GLY A CA 1
ATOM 621 C C . GLY A 1 86 ? 42.543 62.086 62.938 1.00 13.72 86 GLY A C 1
ATOM 622 O O . GLY A 1 86 ? 41.835 63.070 62.718 1.00 13.84 86 GLY A O 1
ATOM 623 N N . ALA A 1 87 ? 43.868 62.123 62.856 1.00 14.01 87 ALA A N 1
ATOM 624 C CA . ALA A 1 87 ? 44.563 63.338 62.450 1.00 15.19 87 ALA A CA 1
ATOM 625 C C . ALA A 1 87 ? 44.538 63.378 60.928 1.00 15.26 87 ALA A C 1
ATOM 626 O O . ALA A 1 87 ? 44.389 62.339 60.283 1.00 15.24 87 ALA A O 1
ATOM 628 N N . VAL A 1 88 ? 44.671 64.570 60.351 1.00 15.86 88 VAL A N 1
ATOM 629 C CA . VAL A 1 88 ? 44.666 64.695 58.898 1.00 16.13 88 VAL A CA 1
ATOM 630 C C . VAL A 1 88 ? 46.062 64.887 58.303 1.00 16.20 88 VAL A C 1
ATOM 631 O O . VAL A 1 88 ? 46.295 64.530 57.148 1.00 16.67 88 VAL A O 1
ATOM 635 N N . ASP A 1 89 ? 46.992 65.437 59.080 1.00 16.14 89 ASP A N 1
ATOM 636 C CA . ASP A 1 89 ? 48.341 65.691 58.565 1.00 16.11 89 ASP A CA 1
ATOM 637 C C . ASP A 1 89 ? 49.138 64.424 58.271 1.00 15.91 89 ASP A C 1
ATOM 638 O O . ASP A 1 89 ? 49.050 63.434 58.993 1.00 15.39 89 ASP A O 1
ATOM 643 N N . TRP A 1 90 ? 49.927 64.473 57.201 1.00 15.68 90 TRP A N 1
ATOM 644 C CA . TRP A 1 90 ? 50.714 63.325 56.767 1.00 15.73 90 TRP A CA 1
ATOM 645 C C . TRP A 1 90 ? 51.694 62.757 57.787 1.00 15.67 90 TRP A C 1
ATOM 646 O O . TRP A 1 90 ? 51.884 61.542 57.850 1.00 15.10 90 TRP A O 1
ATOM 657 N N . GLU A 1 91 ? 52.331 63.621 58.571 1.00 15.74 91 GLU A N 1
ATOM 658 C CA . GLU A 1 91 ? 53.286 63.148 59.571 1.00 16.88 91 GLU A CA 1
ATOM 659 C C . GLU A 1 91 ? 52.570 62.202 60.536 1.00 16.80 91 GLU A C 1
ATOM 660 O O . GLU A 1 91 ? 53.101 61.144 60.894 1.00 15.79 91 GLU A O 1
ATOM 666 N N . HIS A 1 92 ? 51.361 62.580 60.951 1.00 17.02 92 HIS A N 1
ATOM 667 C CA . HIS A 1 92 ? 50.576 61.740 61.852 1.00 16.96 92 HIS A CA 1
ATOM 668 C C . HIS A 1 92 ? 50.224 60.433 61.156 1.00 16.80 92 HIS A C 1
ATOM 669 O O . HIS A 1 92 ? 50.271 59.362 61.762 1.00 16.29 92 HIS A O 1
ATOM 676 N N . VAL A 1 93 ? 49.865 60.520 59.880 1.00 16.34 93 VAL A N 1
ATOM 677 C CA . VAL A 1 93 ? 49.523 59.321 59.132 1.00 16.19 93 VAL A CA 1
ATOM 678 C C . VAL A 1 93 ? 50.708 58.360 59.140 1.00 16.35 93 VAL A C 1
ATOM 679 O O . VAL A 1 93 ? 50.546 57.165 59.371 1.00 16.05 93 VAL A O 1
ATOM 683 N N . LEU A 1 94 ? 51.901 58.891 58.897 1.00 16.11 94 LEU A N 1
ATOM 684 C CA . LEU A 1 94 ? 53.106 58.066 58.857 1.00 16.84 94 LEU A CA 1
ATOM 685 C C . LEU A 1 94 ? 53.431 57.344 60.162 1.00 16.93 94 LEU A C 1
ATOM 686 O O . LEU A 1 94 ? 53.692 56.136 60.170 1.00 17.25 94 LEU A O 1
ATOM 691 N N . LYS A 1 95 ? 53.407 58.076 61.267 1.00 17.11 95 LYS A N 1
ATOM 692 C CA . LYS A 1 95 ? 53.764 57.492 62.551 1.00 17.83 95 LYS A CA 1
ATOM 693 C C . LYS A 1 95 ? 52.734 56.602 63.237 1.00 17.20 95 LYS A C 1
ATOM 694 O O . LYS A 1 95 ? 53.050 55.940 64.223 1.00 16.80 95 LYS A O 1
ATOM 700 N N . ALA A 1 96 ? 51.512 56.571 62.721 1.00 16.61 96 ALA A N 1
ATOM 701 C CA . ALA A 1 96 ? 50.473 55.732 63.318 1.00 16.27 96 ALA A CA 1
ATOM 702 C C . ALA A 1 96 ? 50.649 54.273 62.898 1.00 16.26 96 ALA A C 1
ATOM 703 O O . ALA A 1 96 ? 50.500 53.944 61.728 1.00 16.06 96 ALA A O 1
ATOM 705 N N . ASP A 1 97 ? 50.981 53.405 63.851 1.00 15.77 97 ASP A N 1
ATOM 706 C CA . ASP A 1 97 ? 51.143 51.983 63.557 1.00 15.80 97 ASP A CA 1
ATOM 707 C C . ASP A 1 97 ? 49.740 51.374 63.488 1.00 15.98 97 ASP A C 1
ATOM 708 O O . ASP A 1 97 ? 49.073 51.214 64.513 1.00 16.16 97 ASP A O 1
ATOM 713 N N . PRO A 1 98 ? 49.274 51.026 62.280 1.00 16.12 98 PRO A N 1
ATOM 714 C CA . PRO A 1 98 ? 47.938 50.440 62.121 1.00 16.36 98 PRO A CA 1
ATOM 715 C C . PRO A 1 98 ? 47.773 49.083 62.793 1.00 16.67 98 PRO A C 1
ATOM 716 O O . PRO A 1 98 ? 46.662 48.687 63.144 1.00 16.87 98 PRO A O 1
ATOM 720 N N . ARG A 1 99 ? 48.881 48.375 62.977 1.00 16.59 99 ARG A N 1
ATOM 721 C CA . ARG A 1 99 ? 48.842 47.055 63.592 1.00 16.88 99 ARG A CA 1
ATOM 722 C C . ARG A 1 99 ? 48.374 47.094 65.046 1.00 17.32 99 ARG A C 1
ATOM 723 O O . ARG A 1 99 ? 47.987 46.069 65.607 1.00 17.15 99 ARG A O 1
ATOM 731 N N . LYS A 1 100 ? 48.396 48.276 65.655 1.00 17.91 100 LYS A N 1
ATOM 732 C CA . LYS A 1 100 ? 47.967 48.412 67.045 1.00 18.52 100 LYS A CA 1
ATOM 733 C C . LYS A 1 100 ? 46.497 48.799 67.192 1.00 18.46 100 LYS A C 1
ATOM 734 O O . LYS A 1 100 ? 46.005 48.968 68.308 1.00 18.12 100 LYS A O 1
ATOM 740 N N . LEU A 1 101 ? 45.800 48.933 66.069 1.00 18.11 101 LEU A N 1
ATOM 741 C CA . LEU A 1 101 ? 44.387 49.297 66.097 1.00 18.78 101 LEU A CA 1
ATOM 742 C C . LEU A 1 101 ? 43.535 48.302 66.891 1.00 18.84 101 LEU A C 1
ATOM 743 O O . LEU A 1 101 ? 42.783 48.699 67.781 1.00 18.53 101 LEU A O 1
ATOM 748 N N . PRO A 1 102 ? 43.645 46.996 66.586 1.00 19.02 102 PRO A N 1
ATOM 749 C CA . PRO A 1 102 ? 42.848 46.007 67.320 1.00 19.24 102 PRO A CA 1
ATOM 750 C C . PRO A 1 102 ? 42.982 46.075 68.841 1.00 19.56 102 PRO A C 1
ATOM 751 O O . PRO A 1 102 ? 41.978 46.074 69.548 1.00 19.80 102 PRO A O 1
ATOM 755 N N . GLU A 1 103 ? 44.210 46.140 69.348 1.00 19.83 103 GLU A N 1
ATOM 756 C CA . GLU A 1 103 ? 44.408 46.199 70.792 1.00 20.61 103 GLU A CA 1
ATOM 757 C C . GLU A 1 103 ? 43.892 47.509 71.384 1.00 20.10 103 GLU A C 1
ATOM 758 O O . GLU A 1 103 ? 43.298 47.518 72.463 1.00 19.17 103 GLU A O 1
ATOM 764 N N . VAL A 1 104 ? 44.102 48.612 70.674 1.00 19.45 104 VAL A N 1
ATOM 765 C CA . VAL A 1 104 ? 43.644 49.910 71.160 1.00 19.19 104 VAL A CA 1
ATOM 766 C C . VAL A 1 104 ? 42.123 49.989 71.242 1.00 19.52 104 VAL A C 1
ATOM 767 O O . VAL A 1 104 ? 41.567 50.357 72.273 1.00 19.39 104 VAL A O 1
ATOM 771 N N . ILE A 1 105 ? 41.451 49.644 70.153 1.00 19.87 105 ILE A N 1
ATOM 772 C CA . ILE A 1 105 ? 39.997 49.705 70.120 1.00 20.80 105 ILE A CA 1
ATOM 773 C C . ILE A 1 105 ? 39.340 48.754 71.117 1.00 21.69 105 ILE A C 1
ATOM 774 O O . ILE A 1 105 ? 38.492 49.161 71.910 1.00 21.72 105 ILE A O 1
ATOM 779 N N . LYS A 1 106 ? 39.745 47.491 71.091 1.00 22.34 106 LYS A N 1
ATOM 780 C CA . LYS A 1 106 ? 39.164 46.503 71.985 1.00 23.26 106 LYS A CA 1
ATOM 781 C C . LYS A 1 106 ? 39.312 46.834 73.470 1.00 23.07 106 LYS A C 1
ATOM 782 O O . LYS A 1 106 ? 38.517 46.378 74.287 1.00 22.83 106 LYS A O 1
ATOM 788 N N . SER A 1 107 ? 40.309 47.641 73.819 1.00 22.95 107 SER A N 1
ATOM 789 C CA . SER A 1 107 ? 40.515 48.019 75.214 1.00 23.29 107 SER A CA 1
ATOM 790 C C . SER A 1 107 ? 39.423 48.974 75.705 1.00 23.37 107 SER A C 1
ATOM 791 O O . SER A 1 107 ? 39.324 49.251 76.898 1.00 23.00 107 SER A O 1
ATOM 794 N N . LEU A 1 108 ? 38.608 49.475 74.781 1.00 23.55 108 LEU A N 1
ATOM 795 C CA . LEU A 1 108 ? 37.534 50.409 75.119 1.00 23.59 108 LEU A CA 1
ATOM 796 C C . LEU A 1 108 ? 36.172 49.720 75.171 1.00 24.13 108 LEU A C 1
ATOM 797 O O . LEU A 1 108 ? 35.162 50.345 75.494 1.00 22.92 108 LEU A O 1
ATOM 802 N N . LYS A 1 109 ? 36.163 48.431 74.852 1.00 24.74 109 LYS A N 1
ATOM 803 C CA . LYS A 1 109 ? 34.943 47.636 74.814 1.00 26.10 109 LYS A CA 1
ATOM 804 C C . LYS A 1 109 ? 34.003 47.787 76.006 1.00 26.53 109 LYS A C 1
ATOM 805 O O . LYS A 1 109 ? 32.785 47.838 75.832 1.00 26.75 109 LYS A O 1
ATOM 811 N N . ASP A 1 110 ? 34.563 47.860 77.209 1.00 26.75 110 ASP A N 1
ATOM 812 C CA . ASP A 1 110 ? 33.761 47.963 78.423 1.00 27.29 110 ASP A CA 1
ATOM 813 C C . ASP A 1 110 ? 33.170 49.334 78.745 1.00 26.72 110 ASP A C 1
ATOM 814 O O . ASP A 1 110 ? 32.388 49.460 79.690 1.00 26.59 110 ASP A O 1
ATOM 819 N N . LYS A 1 111 ? 33.529 50.357 77.977 1.00 25.13 111 LYS A N 1
ATOM 820 C CA . LYS A 1 111 ? 33.027 51.701 78.247 1.00 24.35 111 LYS A CA 1
ATOM 821 C C . LYS A 1 111 ? 31.916 52.189 77.322 1.00 22.97 111 LYS A C 1
ATOM 822 O O . LYS A 1 111 ? 31.410 53.296 77.497 1.00 22.65 111 LYS A O 1
ATOM 828 N N . PHE A 1 112 ? 31.532 51.373 76.345 1.00 21.52 112 PHE A N 1
ATOM 829 C CA . PHE A 1 112 ? 30.494 51.772 75.394 1.00 20.29 112 PHE A CA 1
ATOM 830 C C . PHE A 1 112 ? 29.557 50.629 75.035 1.00 19.85 112 PHE A C 1
ATOM 831 O O . PHE A 1 112 ? 29.923 49.461 75.145 1.00 20.21 112 PHE A O 1
ATOM 839 N N . ASP A 1 113 ? 28.349 50.977 74.600 1.00 19.29 113 ASP A N 1
ATOM 840 C CA . ASP A 1 113 ? 27.370 49.985 74.175 1.00 18.77 113 ASP A CA 1
ATOM 841 C C . ASP A 1 113 ? 27.692 49.604 72.736 1.00 18.26 113 ASP A C 1
ATOM 842 O O . ASP A 1 113 ? 27.531 48.451 72.330 1.00 18.13 113 ASP A O 1
ATOM 847 N N . PHE A 1 114 ? 28.152 50.591 71.973 1.00 16.95 114 PHE A N 1
ATOM 848 C CA . PHE A 1 114 ? 28.513 50.397 70.577 1.00 16.50 114 PHE A CA 1
ATOM 849 C C . PHE A 1 114 ? 29.784 51.160 70.237 1.00 16.50 114 PHE A C 1
ATOM 850 O O . PHE A 1 114 ? 29.954 52.315 70.634 1.00 16.00 114 PHE A O 1
ATOM 858 N N . ILE A 1 115 ? 30.683 50.501 69.519 1.00 15.95 115 ILE A N 1
ATOM 859 C CA . ILE A 1 115 ? 31.903 51.142 69.057 1.00 15.65 115 ILE A CA 1
ATOM 860 C C . ILE A 1 115 ? 31.832 50.907 67.558 1.00 15.59 115 ILE A C 1
ATOM 861 O O . ILE A 1 115 ? 31.942 49.773 67.089 1.00 16.28 115 ILE A O 1
ATOM 866 N N . LEU A 1 116 ? 31.606 51.973 66.802 1.00 15.09 116 LEU A N 1
ATOM 867 C CA . LEU A 1 116 ? 31.493 51.841 65.357 1.00 14.75 116 LEU A CA 1
ATOM 868 C C . LEU A 1 116 ? 32.785 52.318 64.707 1.00 15.14 116 LEU A C 1
ATOM 869 O O . LEU A 1 116 ? 33.165 53.480 64.847 1.00 14.70 116 LEU A O 1
ATOM 874 N N . ILE A 1 117 ? 33.458 51.414 64.000 1.00 14.69 117 ILE A N 1
ATOM 875 C CA . ILE A 1 117 ? 34.725 51.744 63.360 1.00 14.63 117 ILE A CA 1
ATOM 876 C C . ILE A 1 117 ? 34.587 52.079 61.880 1.00 14.75 117 ILE A C 1
ATOM 877 O O . ILE A 1 117 ? 34.229 51.226 61.068 1.00 14.23 117 ILE A O 1
ATOM 882 N N . ASP A 1 118 ? 34.875 53.330 61.542 1.00 14.51 118 ASP A N 1
ATOM 883 C CA . ASP A 1 118 ? 34.831 53.797 60.162 1.00 14.80 118 ASP A CA 1
ATOM 884 C C . ASP A 1 118 ? 36.130 53.271 59.555 1.00 15.14 118 ASP A C 1
ATOM 885 O O . ASP A 1 118 ? 37.215 53.716 59.923 1.00 14.51 118 ASP A O 1
ATOM 890 N N . CYS A 1 119 ? 36.022 52.320 58.635 1.00 15.55 119 CYS A N 1
ATOM 891 C CA . CYS A 1 119 ? 37.211 51.729 58.027 1.00 16.98 119 CYS A CA 1
ATOM 892 C C . CYS A 1 119 ? 37.511 52.175 56.609 1.00 17.49 119 CYS A C 1
ATOM 893 O O . CYS A 1 119 ? 36.619 52.574 55.862 1.00 18.05 119 CYS A O 1
ATOM 896 N N . PRO A 1 120 ? 38.794 52.150 56.230 1.00 18.32 120 PRO A N 1
ATOM 897 C CA . PRO A 1 120 ?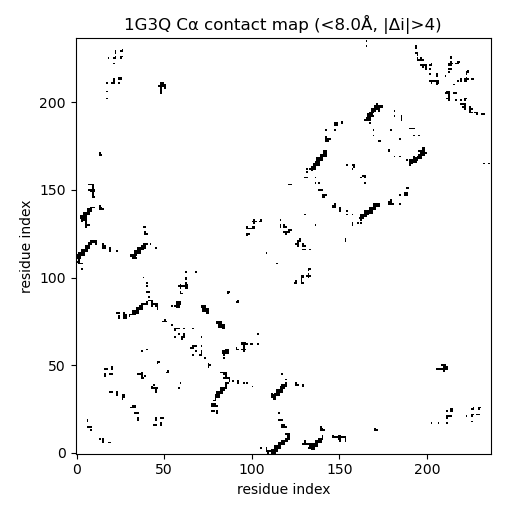 39.114 52.543 54.861 1.00 18.64 120 PRO A CA 1
ATOM 898 C C . PRO A 1 120 ? 38.675 51.308 54.074 1.00 19.02 120 PRO A C 1
ATOM 899 O O . PRO A 1 120 ? 38.542 50.228 54.650 1.00 18.51 120 PRO A O 1
ATOM 903 N N . ALA A 1 121 ? 38.435 51.451 52.779 1.00 19.58 121 ALA A N 1
ATOM 904 C CA . ALA A 1 121 ? 38.001 50.309 51.985 1.00 20.31 121 ALA A CA 1
ATOM 905 C C . ALA A 1 121 ? 39.169 49.429 51.556 1.00 20.86 121 ALA A C 1
ATOM 906 O O . ALA A 1 121 ? 40.330 49.816 51.669 1.00 20.62 121 ALA A O 1
ATOM 908 N N . GLY A 1 122 ? 38.851 48.230 51.080 1.00 22.09 122 GLY A N 1
ATOM 909 C CA . GLY A 1 122 ? 39.889 47.340 50.596 1.00 22.89 122 GLY A CA 1
ATOM 910 C C . GLY A 1 122 ? 40.406 46.272 51.534 1.00 23.59 122 GLY A C 1
ATOM 911 O O . GLY A 1 122 ? 39.825 45.994 52.586 1.00 23.37 122 GLY A O 1
ATOM 912 N N . LEU A 1 123 ? 41.529 45.679 51.139 1.00 23.77 123 LEU A N 1
ATOM 913 C CA . LEU A 1 123 ? 42.143 44.609 51.903 1.00 24.34 123 LEU A CA 1
ATOM 914 C C . LEU A 1 123 ? 43.614 44.852 52.221 1.00 24.46 123 LEU A C 1
ATOM 915 O O . LEU A 1 123 ? 44.313 43.935 52.652 1.00 24.98 123 LEU A O 1
ATOM 920 N N . GLN A 1 124 ? 44.093 46.076 52.010 1.00 24.03 124 GLN A N 1
ATOM 921 C CA . GLN A 1 124 ? 45.487 46.374 52.314 1.00 23.86 124 GLN A CA 1
ATOM 922 C C . GLN A 1 124 ? 45.666 46.505 53.829 1.00 23.62 124 GLN A C 1
ATOM 923 O O . GLN A 1 124 ? 44.698 46.376 54.581 1.00 23.30 124 GLN A O 1
ATOM 929 N N . LEU A 1 125 ? 46.894 46.759 54.272 1.00 22.85 125 LEU A N 1
ATOM 930 C CA . LEU A 1 125 ? 47.199 46.840 55.701 1.00 22.63 125 LEU A CA 1
ATOM 931 C C . LEU A 1 125 ? 46.288 47.704 56.570 1.00 22.23 125 LEU A C 1
ATOM 932 O O . LEU A 1 125 ? 45.696 47.208 57.531 1.00 21.83 125 LEU A O 1
ATOM 937 N N . ASP A 1 126 ? 46.187 48.993 56.258 1.00 21.68 126 ASP A N 1
ATOM 938 C CA . ASP A 1 126 ? 45.342 49.882 57.050 1.00 21.24 126 ASP A CA 1
ATOM 939 C C . ASP A 1 126 ? 43.906 49.369 57.118 1.00 20.74 126 ASP A C 1
ATOM 940 O O . ASP A 1 126 ? 43.302 49.340 58.190 1.00 20.50 126 ASP A O 1
ATOM 945 N N . ALA A 1 127 ? 43.366 48.963 55.973 1.00 20.40 127 ALA A N 1
ATOM 946 C CA . ALA A 1 127 ? 41.997 48.460 55.908 1.00 20.58 127 ALA A CA 1
ATOM 947 C C . ALA A 1 127 ? 41.807 47.229 56.788 1.00 20.61 127 ALA A C 1
ATOM 948 O O . ALA A 1 127 ? 40.857 47.155 57.569 1.00 19.95 127 ALA A O 1
ATOM 950 N N . MET A 1 128 ? 42.713 46.265 56.661 1.00 20.95 128 MET A N 1
ATOM 951 C CA . MET A 1 128 ? 42.628 45.038 57.446 1.00 21.61 128 MET A CA 1
ATOM 952 C C . MET A 1 128 ? 42.776 45.297 58.941 1.00 20.91 128 MET A C 1
ATOM 953 O O . MET A 1 128 ? 42.043 44.727 59.750 1.00 21.03 128 MET A O 1
ATOM 958 N N . SER A 1 129 ? 43.725 46.154 59.305 1.00 20.05 129 SER A N 1
ATOM 959 C CA . SER A 1 129 ? 43.965 46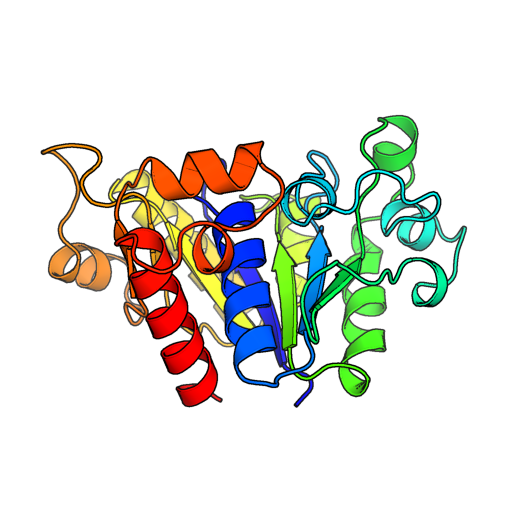.478 60.710 1.00 19.83 129 SER A CA 1
ATOM 960 C C . SER A 1 129 ? 42.728 47.082 61.367 1.00 19.49 129 SER A C 1
ATOM 961 O O . SER A 1 129 ? 42.421 46.792 62.521 1.00 19.70 129 SER A O 1
ATOM 964 N N . ALA A 1 130 ? 42.024 47.926 60.624 1.00 19.27 130 ALA A N 1
ATOM 965 C CA . ALA A 1 130 ? 40.828 48.574 61.141 1.00 19.09 130 ALA A CA 1
ATOM 966 C C . ALA A 1 130 ? 39.676 47.580 61.231 1.00 19.05 130 ALA A C 1
ATOM 967 O O . ALA A 1 130 ? 39.081 47.406 62.295 1.00 18.84 130 ALA A O 1
ATOM 969 N N . MET A 1 131 ? 39.369 46.919 60.120 1.00 19.22 131 MET A N 1
ATOM 970 C CA . MET A 1 131 ? 38.274 4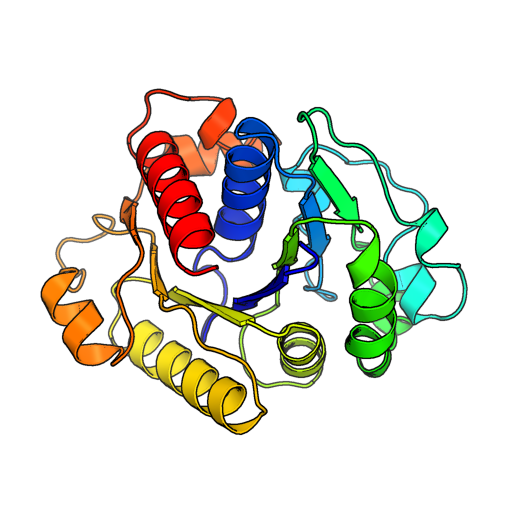5.955 60.093 1.00 19.70 131 MET A CA 1
ATOM 971 C C . MET A 1 131 ? 38.441 44.863 61.142 1.00 20.18 131 MET A C 1
ATOM 972 O O . MET A 1 131 ? 37.476 44.486 61.809 1.00 20.00 131 MET A O 1
ATOM 977 N N . LEU A 1 132 ? 39.665 44.362 61.291 1.00 20.39 132 LEU A N 1
ATOM 978 C CA . LEU A 1 132 ? 39.936 43.302 62.253 1.00 20.90 132 LEU A CA 1
ATOM 979 C C . LEU A 1 132 ? 39.909 43.763 63.704 1.00 20.92 132 LEU A C 1
ATOM 980 O O . LEU A 1 132 ? 40.138 42.963 64.619 1.00 20.58 132 LEU A O 1
ATOM 985 N N . SER A 1 133 ? 39.637 45.048 63.916 1.00 20.64 133 SER A N 1
ATOM 986 C CA . SER A 1 133 ? 39.551 45.589 65.269 1.00 21.05 133 SER A CA 1
ATOM 987 C C . SER A 1 133 ? 38.135 45.374 65.795 1.00 21.06 133 SER A C 1
ATOM 988 O O . SER A 1 133 ? 37.873 45.550 66.986 1.00 21.24 133 SER A O 1
ATOM 991 N N . GLY A 1 134 ? 37.228 44.997 64.900 1.00 21.16 134 GLY A N 1
ATOM 992 C CA . GLY A 1 134 ? 35.846 44.767 65.292 1.00 21.88 134 GLY A CA 1
ATOM 993 C C . GLY A 1 134 ? 35.489 43.304 65.514 1.00 22.40 134 GLY A C 1
ATOM 994 O O . GLY A 1 134 ? 36.261 42.410 65.172 1.00 21.95 134 GLY A O 1
ATOM 995 N N . GLU A 1 135 ? 34.313 43.067 66.093 1.00 22.87 135 GLU A N 1
ATOM 996 C CA . GLU A 1 135 ? 33.822 41.716 66.370 1.00 23.79 135 GLU A CA 1
ATOM 997 C C . GLU A 1 135 ? 32.707 41.400 65.382 1.00 23.56 135 GLU A C 1
ATOM 998 O O . GLU A 1 135 ? 32.434 40.238 65.079 1.00 23.92 135 GLU A O 1
ATOM 1004 N N . GLU A 1 136 ? 32.050 42.455 64.912 1.00 22.97 136 GLU A N 1
ATOM 1005 C CA . GLU A 1 136 ? 30.954 42.351 63.962 1.00 22.55 136 GLU A CA 1
ATOM 1006 C C . GLU A 1 136 ? 31.274 43.239 62.770 1.00 22.15 136 GLU A C 1
ATOM 1007 O O . GLU A 1 136 ? 32.057 44.184 62.885 1.00 21.85 136 GLU A O 1
ATOM 1013 N N . ALA A 1 137 ? 30.652 42.951 61.634 1.00 21.65 137 ALA A N 1
ATOM 1014 C CA . ALA A 1 137 ? 30.882 43.738 60.435 1.00 21.75 137 ALA A CA 1
ATOM 1015 C C . ALA A 1 137 ? 29.585 44.112 59.730 1.00 21.64 137 ALA A C 1
ATOM 1016 O O . ALA A 1 137 ? 28.696 43.278 59.539 1.00 21.45 137 ALA A O 1
ATOM 1018 N N . LEU A 1 138 ? 29.482 45.383 59.360 1.00 21.06 138 LEU A N 1
ATOM 1019 C CA . LEU A 1 138 ? 28.320 45.877 58.639 1.00 20.81 138 LEU A CA 1
ATOM 1020 C C . LEU A 1 138 ? 28.849 46.268 57.268 1.00 20.64 138 LEU A C 1
ATOM 1021 O O . LEU A 1 138 ? 29.585 47.244 57.134 1.00 20.35 138 LEU A O 1
ATOM 1026 N N . LEU A 1 139 ? 28.484 45.495 56.253 1.00 20.65 139 LEU A N 1
ATOM 1027 C CA . LEU A 1 139 ? 28.947 45.763 54.902 1.00 20.75 139 LEU A CA 1
ATOM 1028 C C . LEU A 1 139 ? 28.213 46.943 54.284 1.00 20.96 139 LEU A C 1
ATOM 1029 O O . LEU A 1 139 ? 26.987 47.034 54.360 1.00 20.83 139 LEU A O 1
ATOM 1034 N N . VAL A 1 140 ? 28.971 47.853 53.682 1.00 21.01 140 VAL A N 1
ATOM 1035 C CA . VAL A 1 140 ? 28.389 49.016 53.027 1.00 21.22 140 VAL A CA 1
ATOM 1036 C C . VAL A 1 140 ? 28.729 48.924 51.546 1.00 22.20 140 VAL A C 1
ATOM 1037 O O . VAL A 1 140 ? 29.893 48.770 51.179 1.00 22.04 140 VAL A O 1
ATOM 1041 N N . THR A 1 141 ? 27.711 49.014 50.700 1.00 23.52 141 THR A N 1
ATOM 1042 C CA . THR A 1 141 ? 27.917 48.913 49.264 1.00 25.14 141 THR A CA 1
ATOM 1043 C C . THR A 1 141 ? 26.931 49.768 48.483 1.00 26.12 141 THR A C 1
ATOM 1044 O O . THR A 1 141 ? 25.923 50.223 49.021 1.00 26.25 141 THR A O 1
ATOM 1048 N N . ASN A 1 142 ? 27.239 49.987 47.210 1.00 27.60 142 ASN A N 1
ATOM 1049 C CA . ASN A 1 142 ? 26.364 50.749 46.334 1.00 29.23 142 ASN A CA 1
ATOM 1050 C C . ASN A 1 142 ? 25.726 49.738 45.383 1.00 30.28 142 ASN A C 1
ATOM 1051 O O . ASN A 1 142 ? 26.156 48.587 45.327 1.00 30.41 142 ASN A O 1
ATOM 1056 N N . PRO A 1 143 ? 24.688 50.149 44.636 1.00 31.25 143 PRO A N 1
ATOM 1057 C CA . PRO A 1 143 ? 23.991 49.264 43.693 1.00 32.12 143 PRO A CA 1
ATOM 1058 C C . PRO A 1 143 ? 24.767 48.830 42.443 1.00 32.85 143 PRO A C 1
ATOM 1059 O O . PRO A 1 143 ? 24.158 48.504 41.425 1.00 33.43 143 PRO A O 1
ATOM 1063 N N . GLU A 1 144 ? 26.096 48.827 42.511 1.00 33.49 144 GLU A N 1
ATOM 1064 C CA . GLU A 1 144 ? 26.918 48.413 41.372 1.00 33.96 144 GLU A CA 1
ATOM 1065 C C . GLU A 1 144 ? 27.388 46.980 41.583 1.00 33.39 144 GLU A C 1
ATOM 1066 O O . GLU A 1 144 ? 27.904 46.646 42.646 1.00 33.04 144 GLU A O 1
ATOM 1072 N N . ILE A 1 145 ? 27.228 46.136 40.567 1.00 33.17 145 ILE A N 1
ATOM 1073 C CA . ILE A 1 145 ? 27.636 44.742 40.692 1.00 32.65 145 ILE A CA 1
ATOM 1074 C C . ILE A 1 145 ? 29.089 44.607 41.144 1.00 32.41 145 ILE A C 1
ATOM 1075 O O . ILE A 1 145 ? 29.398 43.792 42.014 1.00 32.41 145 ILE A O 1
ATOM 1080 N N . SER A 1 146 ? 29.978 45.408 40.565 1.00 32.28 146 SER A N 1
ATOM 1081 C CA . SER A 1 146 ? 31.389 45.353 40.932 1.00 32.49 146 SER A CA 1
ATOM 1082 C C . SER A 1 146 ? 31.582 45.734 42.399 1.00 32.01 146 SER A C 1
ATOM 1083 O O . SER A 1 146 ? 32.411 45.155 43.102 1.00 32.11 146 SER A O 1
ATOM 1086 N N . CYS A 1 147 ? 30.812 46.710 42.861 1.00 31.38 147 CYS A N 1
ATOM 1087 C CA . CYS A 1 147 ? 30.912 47.144 44.246 1.00 30.75 147 CYS A CA 1
ATOM 1088 C C . CYS A 1 147 ? 30.342 46.054 45.148 1.00 30.42 147 CYS A C 1
ATOM 1089 O O . CYS A 1 147 ? 30.865 45.790 46.226 1.00 29.88 147 CYS A O 1
ATOM 1092 N N . LEU A 1 148 ? 29.269 45.415 44.695 1.00 30.60 148 LEU A N 1
ATOM 1093 C CA . LEU A 1 148 ? 28.646 44.346 45.465 1.00 30.77 148 LEU A CA 1
ATOM 1094 C C . LEU A 1 148 ? 29.596 43.159 45.611 1.00 30.89 148 LEU A C 1
ATOM 1095 O O . LEU A 1 148 ? 29.845 42.687 46.722 1.00 30.27 148 LEU A O 1
ATOM 1100 N N . THR A 1 149 ? 30.128 42.683 44.486 1.00 31.27 149 THR A N 1
ATOM 1101 C CA . THR A 1 149 ? 31.042 41.546 44.503 1.00 31.54 149 THR A CA 1
ATOM 1102 C C . THR A 1 149 ? 32.310 41.843 45.300 1.00 31.50 149 THR A C 1
ATOM 1103 O O . THR A 1 149 ? 32.800 40.988 46.035 1.00 31.56 149 THR A O 1
ATOM 1107 N N . ASP A 1 150 ? 32.841 43.053 45.163 1.00 31.77 150 ASP A N 1
ATOM 1108 C CA . ASP A 1 150 ? 34.043 43.423 45.901 1.00 32.09 150 ASP A CA 1
ATOM 1109 C C . ASP A 1 150 ? 33.766 43.429 47.401 1.00 32.05 150 ASP A C 1
ATOM 1110 O O . ASP A 1 150 ? 34.543 42.885 48.186 1.00 32.05 150 ASP A O 1
ATOM 1115 N N . THR A 1 151 ? 32.652 44.040 47.795 1.00 32.11 151 THR A N 1
ATOM 1116 C CA . THR A 1 151 ? 32.282 44.111 49.205 1.00 32.10 151 THR A CA 1
ATOM 1117 C C . THR A 1 151 ? 32.004 42.710 49.741 1.00 32.35 151 THR A C 1
ATOM 1118 O O . THR A 1 151 ? 32.316 42.394 50.888 1.00 32.06 151 THR A O 1
ATOM 1122 N N . MET A 1 152 ? 31.419 41.870 48.896 1.00 33.18 152 MET A N 1
ATOM 1123 C CA . MET A 1 152 ? 31.119 40.496 49.274 1.00 33.74 152 MET A CA 1
ATOM 1124 C C . MET A 1 152 ? 32.420 39.809 49.668 1.00 33.14 152 MET A C 1
ATOM 1125 O O . MET A 1 152 ? 32.495 39.136 50.695 1.00 33.07 152 MET A O 1
ATOM 1130 N N . LYS A 1 153 ? 33.445 39.990 48.840 1.00 32.76 153 LYS A N 1
ATOM 1131 C CA . LYS A 1 153 ? 34.751 39.396 49.092 1.00 32.07 153 LYS A CA 1
ATOM 1132 C C . LYS A 1 153 ? 35.301 39.824 50.447 1.00 31.15 153 LYS A C 1
ATOM 1133 O O . LYS A 1 153 ? 35.880 39.015 51.174 1.00 30.82 153 LYS A O 1
ATOM 1139 N N . VAL A 1 154 ? 35.126 41.098 50.783 1.00 29.99 154 VAL A N 1
ATOM 1140 C CA . VAL A 1 154 ? 35.602 41.602 52.062 1.00 28.86 154 VAL A CA 1
ATOM 1141 C C . VAL A 1 154 ? 34.857 40.876 53.177 1.00 28.44 154 VAL A C 1
ATOM 1142 O O . VAL A 1 154 ? 35.457 40.451 54.161 1.00 27.96 154 VAL A O 1
ATOM 1146 N N . GLY A 1 155 ? 33.546 40.731 53.006 1.00 28.51 155 GLY A N 1
ATOM 1147 C CA . GLY A 1 155 ? 32.740 40.048 54.001 1.00 28.70 155 GLY A CA 1
ATOM 1148 C C . GLY A 1 155 ? 33.214 38.625 54.227 1.00 28.87 155 GLY A C 1
ATOM 1149 O O . GLY A 1 155 ? 33.288 38.155 55.365 1.00 28.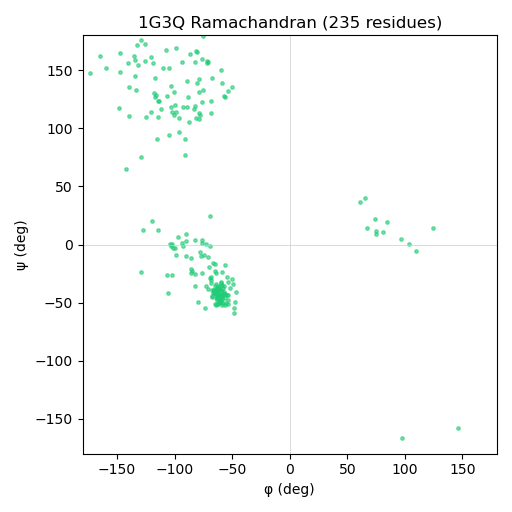66 155 GLY A O 1
ATOM 1150 N N . ILE A 1 156 ? 33.539 37.935 53.138 1.00 29.25 156 ILE A N 1
ATOM 1151 C CA . ILE A 1 156 ? 34.016 36.561 53.227 1.00 29.40 156 ILE A CA 1
ATOM 1152 C C . ILE A 1 156 ? 35.321 36.526 54.016 1.00 29.03 156 ILE A C 1
ATOM 1153 O O . ILE A 1 156 ? 35.511 35.671 54.880 1.00 29.17 156 ILE A O 1
ATOM 1158 N N . VAL A 1 157 ? 36.214 37.467 53.726 1.00 28.73 157 VAL A N 1
ATOM 1159 C CA . VAL A 1 157 ? 37.491 37.535 54.425 1.00 28.12 157 VAL A CA 1
ATOM 1160 C C . VAL A 1 157 ? 37.264 37.751 55.917 1.00 28.08 157 VAL A C 1
ATOM 1161 O O . VAL A 1 157 ? 37.820 37.034 56.750 1.00 27.76 157 VAL A O 1
ATOM 1165 N N . LEU A 1 158 ? 36.445 38.742 56.253 1.00 27.81 158 LEU A N 1
ATOM 1166 C CA . LEU A 1 158 ? 36.158 39.039 57.651 1.00 28.20 158 LEU A CA 1
ATOM 1167 C C . LEU A 1 158 ? 35.466 37.861 58.330 1.00 28.54 158 LEU A C 1
ATOM 1168 O O . LEU A 1 158 ? 35.722 37.571 59.495 1.00 28.58 158 LEU A O 1
ATOM 1173 N N . LYS A 1 159 ? 34.586 37.187 57.599 1.00 29.73 159 LYS A N 1
ATOM 1174 C CA . LYS A 1 159 ? 33.878 36.039 58.153 1.00 30.80 159 LYS A CA 1
ATOM 1175 C C . LYS A 1 159 ? 34.885 34.963 58.553 1.00 31.11 159 LYS A C 1
ATOM 1176 O O . LYS A 1 159 ? 34.793 34.384 59.638 1.00 31.24 159 LYS A O 1
ATOM 1182 N N . LYS A 1 160 ? 35.851 34.708 57.674 1.00 31.26 160 LYS A N 1
ATOM 1183 C CA . LYS A 1 160 ? 36.880 33.708 57.934 1.00 31.75 160 LYS A CA 1
ATOM 1184 C C . LYS A 1 160 ? 37.796 34.162 59.067 1.00 31.70 160 LYS A C 1
ATOM 1185 O O . LYS A 1 160 ? 38.362 33.337 59.788 1.00 31.83 160 LYS A O 1
ATOM 1191 N N . ALA A 1 161 ? 37.936 35.476 59.223 1.00 31.22 161 ALA A N 1
ATOM 1192 C CA . ALA A 1 161 ? 38.781 36.032 60.273 1.00 30.90 161 ALA A CA 1
ATOM 1193 C C . ALA A 1 161 ? 38.118 35.910 61.643 1.00 30.47 161 ALA A C 1
ATOM 1194 O O . ALA A 1 161 ? 38.742 36.181 62.669 1.00 30.39 161 ALA A O 1
ATOM 1196 N N . GLY A 1 162 ? 36.849 35.511 61.655 1.00 30.13 162 GLY A N 1
ATOM 1197 C CA . GLY A 1 162 ? 36.148 35.347 62.916 1.00 29.65 162 GLY A CA 1
ATOM 1198 C C . GLY A 1 162 ? 35.060 36.358 63.238 1.00 29.52 162 GLY A C 1
ATOM 1199 O O . GLY A 1 162 ? 34.366 36.211 64.243 1.00 29.78 162 GLY A O 1
ATOM 1200 N N . LEU A 1 163 ? 34.897 37.379 62.402 1.00 28.82 163 LEU A N 1
ATOM 1201 C CA . LEU A 1 163 ? 33.874 38.391 62.650 1.00 27.95 163 LEU A CA 1
ATOM 1202 C C . LEU A 1 163 ? 32.469 37.950 62.261 1.00 27.62 163 LEU A C 1
ATOM 1203 O O . LEU A 1 163 ? 32.272 37.265 61.256 1.00 27.20 163 LEU A O 1
ATOM 1208 N N . ALA A 1 164 ? 31.493 38.362 63.065 1.00 27.22 164 ALA A N 1
ATOM 1209 C CA . ALA A 1 164 ? 30.095 38.055 62.801 1.00 26.98 164 ALA A CA 1
ATOM 1210 C C . ALA A 1 164 ? 29.602 39.074 61.781 1.00 26.88 164 ALA A C 1
ATOM 1211 O O . ALA A 1 164 ? 29.630 40.283 62.038 1.00 27.08 164 ALA A O 1
ATOM 1213 N N . ILE A 1 165 ? 29.167 38.595 60.620 1.00 26.31 165 ILE A N 1
ATOM 1214 C CA . ILE A 1 165 ? 28.683 39.484 59.574 1.00 25.52 165 ILE A CA 1
ATOM 1215 C C . ILE A 1 165 ? 27.199 39.756 59.782 1.00 25.47 165 ILE A C 1
ATOM 1216 O O . ILE A 1 165 ? 26.351 38.899 59.521 1.00 25.34 165 ILE A O 1
ATOM 1221 N N . LEU A 1 166 ? 26.895 40.959 60.256 1.00 24.68 166 LEU A N 1
ATOM 1222 C CA . LEU A 1 166 ? 25.523 41.370 60.530 1.00 23.92 166 LEU A CA 1
ATOM 1223 C C . LEU A 1 166 ? 24.659 41.415 59.281 1.00 23.59 166 LEU A C 1
ATOM 1224 O O . LEU A 1 166 ? 23.475 41.073 59.318 1.00 23.20 166 LEU A O 1
ATOM 1229 N N . GLY A 1 167 ? 25.259 41.846 58.178 1.00 23.15 167 GLY A N 1
ATOM 1230 C CA . GLY A 1 167 ? 24.534 41.958 56.927 1.00 22.63 167 GLY A CA 1
ATOM 1231 C C . GLY A 1 167 ? 25.085 43.144 56.162 1.00 22.40 167 GLY A C 1
ATOM 1232 O O . GLY A 1 167 ? 26.212 43.570 56.420 1.00 21.87 167 GLY A O 1
ATOM 1233 N N . PHE A 1 168 ? 24.307 43.692 55.234 1.00 22.21 168 PHE A N 1
ATOM 1234 C CA . PHE A 1 168 ? 24.788 44.827 54.463 1.00 22.82 168 PHE A CA 1
ATOM 1235 C C . PHE A 1 168 ? 23.777 45.954 54.298 1.00 22.80 168 PHE A C 1
ATOM 1236 O O . PHE A 1 168 ? 22.574 45.776 54.503 1.00 22.61 168 PHE A O 1
ATOM 1244 N N . VAL A 1 169 ? 24.297 47.122 53.938 1.00 22.65 169 VAL A N 1
ATOM 1245 C CA . VAL A 1 169 ? 23.487 48.307 53.709 1.00 22.32 169 VAL A CA 1
ATOM 1246 C C . VAL A 1 169 ? 23.638 48.669 52.240 1.00 22.37 169 VAL A C 1
ATOM 1247 O O . VAL A 1 169 ? 24.756 48.755 51.728 1.00 22.28 169 VAL A O 1
ATOM 1251 N N . LEU A 1 170 ? 22.516 48.860 51.556 1.00 22.40 170 LEU A N 1
ATOM 1252 C CA . LEU A 1 170 ? 22.547 49.235 50.149 1.00 22.64 170 LEU A CA 1
ATOM 1253 C C . LEU A 1 170 ? 22.402 50.748 50.136 1.00 22.65 170 LEU A C 1
ATOM 1254 O O . LEU A 1 170 ? 21.295 51.276 50.214 1.00 22.66 170 LEU A O 1
ATOM 1259 N N . ASN A 1 171 ? 23.529 51.442 50.043 1.00 22.86 171 ASN A N 1
ATOM 1260 C CA . ASN A 1 171 ? 23.523 52.896 50.060 1.00 23.30 171 ASN A CA 1
ATOM 1261 C C . ASN A 1 171 ? 23.488 53.546 48.681 1.00 24.13 171 ASN A C 1
ATOM 1262 O O . ASN A 1 171 ? 23.865 52.939 47.675 1.00 24.04 171 ASN A O 1
ATOM 1267 N N . ARG A 1 172 ? 23.015 54.789 48.655 1.00 25.20 172 ARG A N 1
ATOM 1268 C CA . ARG A 1 172 ? 22.920 55.577 47.435 1.00 26.24 172 ARG A CA 1
ATOM 1269 C C . ARG A 1 172 ? 22.009 54.941 46.387 1.00 27.07 172 ARG A C 1
ATOM 1270 O O . ARG A 1 172 ? 22.269 55.024 45.186 1.00 26.72 172 ARG A O 1
ATOM 1278 N N . TYR A 1 173 ? 20.933 54.312 46.847 1.00 27.88 173 TYR A N 1
ATOM 1279 C CA . TYR A 1 173 ? 19.995 53.677 45.934 1.00 29.14 173 TYR A CA 1
ATOM 1280 C C . TYR A 1 173 ? 19.079 54.719 45.304 1.00 29.95 173 TYR A C 1
ATOM 1281 O O . TYR A 1 173 ? 18.505 55.555 45.999 1.00 29.53 173 TYR A O 1
ATOM 1290 N N . GLY A 1 174 ? 18.945 54.663 43.983 1.00 30.98 174 GLY A N 1
ATOM 1291 C CA . GLY A 1 174 ? 18.097 55.611 43.285 1.00 32.69 174 GLY A CA 1
ATOM 1292 C C . GLY A 1 174 ? 18.921 56.676 42.591 1.00 33.89 174 GLY A C 1
ATOM 1293 O O . GLY A 1 174 ? 18.382 57.577 41.947 1.00 33.99 174 GLY A O 1
ATOM 1294 N N . ARG A 1 175 ? 20.237 56.566 42.727 1.00 35.05 175 ARG A N 1
ATOM 1295 C CA . ARG A 1 175 ? 21.160 57.513 42.120 1.00 36.47 175 ARG A CA 1
ATOM 1296 C C . ARG A 1 175 ? 21.169 57.361 40.600 1.00 37.41 175 ARG A C 1
ATOM 1297 O O . ARG A 1 175 ? 21.430 58.320 39.876 1.00 37.47 175 ARG A O 1
ATOM 1305 N N . SER A 1 176 ? 20.882 56.151 40.125 1.00 38.58 176 SER A N 1
ATOM 1306 C CA . SER A 1 176 ? 20.861 55.871 38.691 1.00 39.7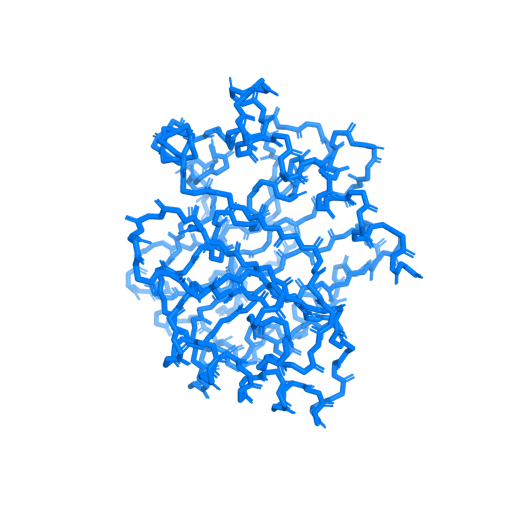2 176 SER A CA 1
ATOM 1307 C C . SER A 1 176 ? 19.822 54.814 38.324 1.00 40.39 176 SER A C 1
ATOM 1308 O O . SER A 1 176 ? 19.538 53.913 39.114 1.00 40.44 176 SER A O 1
ATOM 1311 N N . ASP A 1 177 ? 19.260 54.927 37.123 1.00 41.25 177 ASP A N 1
ATOM 1312 C CA . ASP A 1 177 ? 18.260 53.972 36.651 1.00 41.93 177 ASP A CA 1
ATOM 1313 C C . ASP A 1 177 ? 18.900 52.613 36.395 1.00 41.92 177 ASP A C 1
ATOM 1314 O O . ASP A 1 177 ? 18.221 51.655 36.020 1.00 42.11 177 ASP A O 1
ATOM 1319 N N . ARG A 1 178 ? 20.211 52.533 36.603 1.00 41.87 178 ARG A N 1
ATOM 1320 C CA . ARG A 1 178 ? 20.945 51.294 36.384 1.00 41.50 178 ARG A CA 1
ATOM 1321 C C . ARG A 1 178 ? 21.203 50.559 37.698 1.00 40.84 178 ARG A C 1
ATOM 1322 O O . ARG A 1 178 ? 21.757 49.459 37.703 1.00 40.62 178 ARG A O 1
ATOM 1330 N N . ASP A 1 179 ? 20.796 51.167 38.808 1.00 39.87 179 ASP A N 1
ATOM 1331 C CA . ASP A 1 179 ? 20.997 50.561 40.119 1.00 39.06 179 ASP A CA 1
ATOM 1332 C C . ASP A 1 179 ? 20.329 49.203 40.257 1.00 38.69 179 ASP A C 1
ATOM 1333 O O . ASP A 1 179 ? 19.203 48.998 39.806 1.00 38.48 179 ASP A O 1
ATOM 1338 N N . ILE A 1 180 ? 21.036 48.278 40.893 1.00 38.32 180 ILE A N 1
ATOM 1339 C CA . ILE A 1 180 ? 20.517 46.941 41.128 1.00 37.90 180 ILE A CA 1
ATOM 1340 C C . ILE A 1 180 ? 19.511 47.044 42.270 1.00 37.56 180 ILE A C 1
ATOM 1341 O O . ILE A 1 180 ? 19.846 47.517 43.356 1.00 37.59 180 ILE A O 1
ATOM 1346 N N . PRO A 1 181 ? 18.258 46.617 42.038 1.00 37.17 181 PRO A N 1
ATOM 1347 C CA . PRO A 1 181 ? 17.242 46.687 43.095 1.00 36.83 181 PRO A CA 1
ATOM 1348 C C . PRO A 1 181 ? 17.638 45.878 44.329 1.00 36.37 181 PRO A C 1
ATOM 1349 O O . PRO A 1 181 ? 18.345 44.878 44.223 1.00 36.29 181 PRO A O 1
ATOM 1353 N N . PRO A 1 182 ? 17.178 46.302 45.517 1.00 36.31 182 PRO A N 1
ATOM 1354 C CA . PRO A 1 182 ? 17.478 45.634 46.789 1.00 36.11 182 PRO A CA 1
ATOM 1355 C C . PRO A 1 182 ? 17.306 44.116 46.831 1.00 36.11 182 PRO A C 1
ATOM 1356 O O . PRO A 1 182 ? 18.200 43.405 47.287 1.00 35.65 182 PRO A O 1
ATOM 1360 N N . GLU A 1 183 ? 16.166 43.618 46.363 1.00 36.39 183 GLU A N 1
ATOM 1361 C CA . GLU A 1 183 ? 15.927 42.178 46.382 1.00 36.53 183 GLU A CA 1
ATOM 1362 C C . GLU A 1 183 ? 17.028 41.444 45.617 1.00 35.90 183 GLU A C 1
ATOM 1363 O O . GLU A 1 183 ? 17.521 40.410 46.064 1.00 35.96 183 GLU A O 1
ATOM 1369 N N . ALA A 1 184 ? 17.419 41.994 44.470 1.00 35.27 184 ALA A N 1
ATOM 1370 C CA . ALA A 1 184 ? 18.466 41.399 43.646 1.00 34.74 184 ALA A CA 1
ATOM 1371 C C . ALA A 1 184 ? 19.839 41.595 44.282 1.00 34.43 184 ALA A C 1
ATOM 1372 O O . ALA A 1 184 ? 20.706 40.724 44.194 1.00 34.20 184 ALA A O 1
ATOM 1374 N N . ALA A 1 185 ? 20.036 42.744 44.919 1.00 33.91 185 ALA A N 1
ATOM 1375 C CA . ALA A 1 185 ? 21.307 43.038 45.569 1.00 33.64 185 ALA A CA 1
ATOM 1376 C C . ALA A 1 185 ? 21.538 42.053 46.708 1.00 33.38 185 ALA A C 1
ATOM 1377 O O . ALA A 1 185 ? 22.651 41.569 46.902 1.00 33.10 185 ALA A O 1
ATOM 1379 N N . GLU A 1 186 ? 20.483 41.760 47.461 1.00 33.48 186 G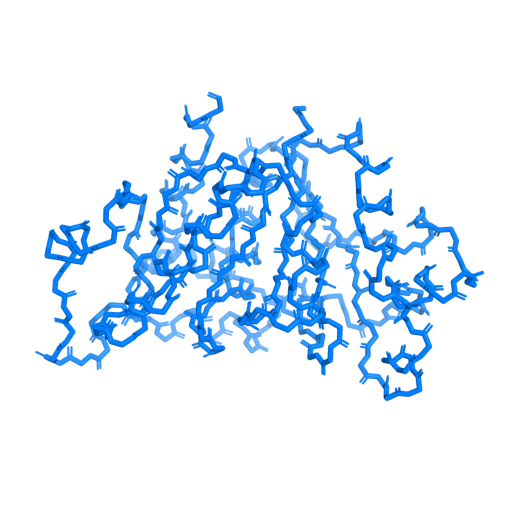LU A N 1
ATOM 1380 C CA . GLU A 1 186 ? 20.591 40.825 48.573 1.00 34.16 186 GLU A CA 1
ATOM 1381 C C . GLU A 1 186 ? 20.904 39.436 48.034 1.00 34.53 186 GLU A C 1
ATOM 1382 O O . GLU A 1 186 ? 21.709 38.705 48.608 1.00 34.60 186 GLU A O 1
ATOM 1388 N N . ASP A 1 187 ? 20.264 39.084 46.925 1.00 35.01 187 ASP A N 1
ATOM 1389 C CA . ASP A 1 187 ? 20.475 37.787 46.293 1.00 35.94 187 ASP A CA 1
ATOM 1390 C C . ASP A 1 187 ? 21.946 37.641 45.914 1.00 36.27 187 ASP A C 1
ATOM 1391 O O . ASP A 1 187 ? 22.499 36.542 45.950 1.00 37.04 187 ASP A O 1
ATOM 1396 N N . VAL A 1 188 ? 22.579 38.758 45.568 1.00 36.48 188 VAL A N 1
ATOM 1397 C CA . VAL A 1 188 ? 23.988 38.761 45.185 1.00 36.59 188 VAL A CA 1
ATOM 1398 C C . VAL A 1 188 ? 24.922 38.721 46.390 1.00 36.85 188 VAL A C 1
ATOM 1399 O O . VAL A 1 188 ? 25.842 37.906 46.446 1.00 36.80 188 VAL A O 1
ATOM 1403 N N . MET A 1 189 ? 24.677 39.607 47.350 1.00 37.00 189 MET A N 1
ATOM 1404 C CA . MET A 1 189 ? 25.498 39.705 48.554 1.00 37.10 189 MET A CA 1
ATOM 1405 C C . MET A 1 189 ? 25.607 38.430 49.384 1.00 37.30 189 MET A C 1
ATOM 1406 O O . MET A 1 189 ? 26.656 38.157 49.969 1.00 37.32 189 MET A O 1
ATOM 1411 N N . GLU A 1 190 ? 24.526 37.660 49.442 1.00 37.19 190 GLU A N 1
ATOM 1412 C CA . GLU A 1 190 ? 24.501 36.419 50.211 1.00 37.25 190 GLU A CA 1
ATOM 1413 C C . GLU A 1 190 ? 24.399 36.662 51.716 1.00 36.54 190 GLU A C 1
ATOM 1414 O O . GLU A 1 190 ? 24.545 35.736 52.515 1.00 36.28 190 GLU A O 1
ATOM 1420 N N . VAL A 1 191 ? 24.160 37.914 52.096 1.00 35.58 191 VAL A N 1
ATOM 1421 C CA . VAL A 1 191 ? 24.000 38.277 53.501 1.00 34.50 191 VAL A CA 1
ATOM 1422 C C . VAL A 1 191 ? 22.741 39.130 53.615 1.00 33.54 191 VAL A C 1
ATOM 1423 O O . VAL A 1 191 ? 22.334 39.776 52.650 1.00 33.69 191 VAL A O 1
ATOM 1427 N N . PRO A 1 192 ? 22.106 39.141 54.796 1.00 32.57 192 PRO A N 1
ATOM 1428 C CA . PRO A 1 192 ? 20.882 39.914 55.029 1.00 32.01 192 PRO A CA 1
ATOM 1429 C C . PRO A 1 192 ? 20.965 41.399 54.691 1.00 31.13 192 PRO A C 1
ATOM 1430 O O . PRO A 1 192 ? 21.917 42.085 55.072 1.00 31.02 192 PRO A O 1
ATOM 1434 N N . LEU A 1 193 ? 19.962 41.885 53.966 1.00 30.17 193 LEU A N 1
ATOM 1435 C CA . LEU A 1 193 ? 19.889 43.297 53.615 1.00 29.17 193 LEU A CA 1
ATOM 1436 C C . LEU A 1 193 ? 19.295 43.969 54.848 1.00 28.19 193 LEU A C 1
ATOM 1437 O O . LEU A 1 193 ? 18.118 43.787 55.152 1.00 27.87 193 LEU A O 1
ATOM 1442 N N . LEU A 1 194 ? 20.111 44.734 55.564 1.00 27.07 194 LEU A N 1
ATOM 1443 C CA . LEU A 1 194 ? 19.647 45.393 56.780 1.00 25.96 194 LEU A CA 1
ATOM 1444 C C . LEU A 1 194 ? 18.980 46.740 56.550 1.00 25.29 194 LEU A C 1
ATOM 1445 O O . LEU A 1 194 ? 18.168 47.179 57.365 1.00 25.03 194 LEU A O 1
ATOM 1450 N N . ALA A 1 195 ? 19.317 47.398 55.447 1.00 24.15 195 ALA A N 1
ATOM 1451 C CA . ALA A 1 195 ? 18.720 48.691 55.158 1.00 23.38 195 ALA A CA 1
ATOM 1452 C C . ALA A 1 195 ? 19.094 49.231 53.796 1.00 22.72 195 ALA A C 1
ATOM 1453 O O . ALA A 1 195 ? 20.188 48.980 53.285 1.00 22.57 195 ALA A O 1
ATOM 1455 N N . VAL A 1 196 ? 18.160 49.970 53.211 1.00 21.64 196 VAL A N 1
ATOM 1456 C CA . VAL A 1 196 ? 18.375 50.604 51.927 1.00 21.15 196 VAL A CA 1
ATOM 1457 C C . VAL A 1 196 ? 18.406 52.092 52.236 1.00 20.84 196 VAL A C 1
ATOM 1458 O O . VAL A 1 196 ? 17.422 52.650 52.722 1.00 20.81 196 VAL A O 1
ATOM 1462 N N . ILE A 1 197 ? 19.549 52.722 51.998 1.00 20.30 197 ILE A N 1
ATOM 1463 C CA . ILE A 1 197 ? 19.687 54.156 52.230 1.00 19.91 197 ILE A CA 1
ATOM 1464 C C . ILE A 1 197 ? 19.598 54.787 50.846 1.00 19.70 197 ILE A C 1
ATOM 1465 O O . ILE A 1 197 ? 20.465 54.580 49.996 1.00 19.23 197 ILE A O 1
ATOM 1470 N N . PRO A 1 198 ? 18.540 55.563 50.598 1.00 19.82 198 PRO A N 1
ATOM 1471 C CA . PRO A 1 198 ? 18.389 56.191 49.287 1.00 19.73 198 PRO A CA 1
ATOM 1472 C C . PRO A 1 198 ? 19.379 57.311 49.010 1.00 19.78 198 PRO A C 1
ATOM 1473 O O . PRO A 1 198 ? 19.952 57.893 49.935 1.00 19.87 198 PRO A O 1
ATOM 1477 N N . GLU A 1 199 ? 19.598 57.585 47.728 1.00 19.78 199 GLU A N 1
ATOM 1478 C CA . GLU A 1 199 ? 20.465 58.683 47.321 1.00 19.69 199 GLU A CA 1
ATOM 1479 C C . GLU A 1 199 ? 19.616 59.857 47.788 1.00 19.53 199 GLU A C 1
ATOM 1480 O O . GLU A 1 199 ? 18.447 59.972 47.406 1.00 18.97 199 GLU A O 1
ATOM 1486 N N . ASP A 1 200 ? 20.179 60.716 48.628 1.00 18.70 200 ASP A N 1
ATOM 1487 C CA . ASP A 1 200 ? 19.408 61.833 49.157 1.00 17.90 200 ASP A CA 1
ATOM 1488 C C . ASP A 1 200 ? 20.281 63.056 49.416 1.00 17.11 200 ASP A C 1
ATOM 1489 O O . ASP A 1 200 ? 21.196 63.009 50.234 1.00 16.52 200 ASP A O 1
ATOM 1494 N N . PRO A 1 201 ? 20.010 64.166 48.715 1.00 16.68 201 PRO A N 1
ATOM 1495 C CA . PRO A 1 201 ? 20.787 65.396 48.900 1.00 16.51 201 PRO A CA 1
ATOM 1496 C C . PRO A 1 201 ? 20.898 65.787 50.379 1.00 15.89 201 PRO A C 1
ATOM 1497 O O . PRO A 1 201 ? 21.883 66.395 50.792 1.00 15.70 201 PRO A O 1
ATOM 1501 N N . ALA A 1 202 ? 19.889 65.430 51.174 1.00 15.51 202 ALA A N 1
ATOM 1502 C CA . ALA A 1 202 ? 19.895 65.754 52.603 1.00 14.76 202 ALA A CA 1
ATOM 1503 C C . ALA A 1 202 ? 21.093 65.139 53.321 1.00 14.60 202 ALA A C 1
ATOM 1504 O O . ALA A 1 202 ? 21.639 65.722 54.266 1.00 14.01 202 ALA A O 1
ATOM 1506 N N . ILE A 1 203 ? 21.497 63.952 52.879 1.00 14.19 203 ILE A N 1
ATOM 1507 C CA . ILE A 1 203 ? 22.632 63.270 53.484 1.00 14.02 203 ILE A CA 1
ATOM 1508 C C . ILE A 1 203 ? 23.918 64.047 53.191 1.00 14.49 203 ILE A C 1
ATOM 1509 O O . ILE A 1 203 ? 24.742 64.263 54.081 1.00 13.49 203 ILE A O 1
ATOM 1514 N N . ARG A 1 204 ? 24.076 64.471 51.940 1.00 14.96 204 ARG A N 1
ATOM 1515 C CA . ARG A 1 204 ? 25.247 65.246 51.532 1.00 15.96 204 ARG A CA 1
ATOM 1516 C C . ARG A 1 204 ? 25.251 66.570 52.295 1.00 15.32 204 ARG A C 1
ATOM 1517 O O . ARG A 1 204 ? 26.299 67.049 52.732 1.00 14.77 204 ARG A O 1
ATOM 1525 N N . GLU A 1 205 ? 24.071 67.156 52.465 1.00 14.83 205 GLU A N 1
ATOM 1526 C CA . GLU A 1 205 ? 23.970 68.418 53.181 1.00 14.41 205 GLU A CA 1
ATOM 1527 C C . GLU A 1 205 ? 24.459 68.237 54.617 1.00 14.44 205 GLU A C 1
ATOM 1528 O O . GLU A 1 205 ? 25.184 69.083 55.144 1.00 13.72 205 GLU A O 1
ATOM 1534 N N . GLY A 1 206 ? 24.062 67.132 55.246 1.00 13.99 206 GLY A N 1
ATOM 1535 C CA . GLY A 1 206 ? 24.491 66.869 56.609 1.00 14.01 206 GLY A CA 1
ATOM 1536 C C . GLY A 1 206 ? 26.003 66.736 56.674 1.00 13.91 206 GLY A C 1
ATOM 1537 O O . GLY A 1 206 ? 26.653 67.268 57.577 1.00 14.30 206 GLY A O 1
ATOM 1538 N N . THR A 1 207 ? 26.565 66.019 55.708 1.00 14.13 207 THR A N 1
ATOM 1539 C CA . THR A 1 207 ? 28.006 65.822 55.643 1.00 14.56 207 THR A CA 1
ATOM 1540 C C . THR A 1 207 ? 28.739 67.164 55.673 1.00 14.51 207 THR A C 1
ATOM 1541 O O . THR A 1 207 ? 29.649 67.363 56.473 1.00 14.57 207 THR A O 1
ATOM 1545 N N . LEU A 1 208 ? 28.327 68.079 54.804 1.00 14.92 208 LEU A N 1
ATOM 1546 C CA . LEU A 1 208 ? 28.953 69.392 54.716 1.00 15.48 208 LEU A CA 1
ATOM 1547 C C . LEU A 1 208 ? 28.682 70.256 55.946 1.00 15.41 208 LEU A C 1
ATOM 1548 O O . LEU A 1 208 ? 29.506 71.085 56.328 1.00 15.60 208 LEU A O 1
ATOM 1553 N N . GLU A 1 209 ? 27.529 70.050 56.566 1.00 15.24 209 GLU A N 1
ATOM 1554 C CA . GLU A 1 209 ? 27.139 70.811 57.749 1.00 15.55 209 GLU A CA 1
ATOM 1555 C C . GLU A 1 209 ? 27.867 70.363 59.014 1.00 15.38 209 GLU A C 1
ATOM 1556 O O . GLU A 1 209 ? 28.005 71.132 59.964 1.00 14.90 209 GLU A O 1
ATOM 1562 N N . GLY A 1 210 ? 28.334 69.121 59.034 1.00 14.93 210 GLY A N 1
ATOM 1563 C CA . GLY A 1 210 ? 28.998 68.635 60.232 1.00 14.24 210 GLY A CA 1
ATOM 1564 C C . GLY A 1 210 ? 27.948 68.139 61.212 1.00 13.96 210 GLY A C 1
ATOM 1565 O O . GLY A 1 210 ? 28.191 68.025 62.416 1.00 13.53 210 GLY A O 1
ATOM 1566 N N . ILE A 1 211 ? 26.760 67.860 60.686 1.00 13.69 211 ILE A N 1
ATOM 1567 C CA . ILE A 1 211 ? 25.649 67.349 61.486 1.00 13.47 211 ILE A CA 1
ATOM 1568 C C . ILE A 1 211 ? 24.968 66.285 60.637 1.00 13.10 211 ILE A C 1
ATOM 1569 O O . ILE A 1 211 ? 24.346 66.605 59.623 1.00 12.35 211 ILE A O 1
ATOM 1574 N N . PRO A 1 212 ? 25.085 65.007 61.030 1.00 12.61 212 PRO A N 1
ATOM 1575 C CA . PRO A 1 212 ? 24.465 63.917 60.268 1.00 12.87 212 PRO A CA 1
ATOM 1576 C C . PRO A 1 212 ? 22.992 64.169 59.968 1.00 13.07 212 PRO A C 1
ATOM 1577 O O . PRO A 1 212 ? 22.232 64.599 60.839 1.00 12.51 212 PRO A O 1
ATOM 1581 N N . ALA A 1 213 ? 22.602 63.892 58.728 1.00 13.34 213 ALA A N 1
ATOM 1582 C CA . ALA A 1 213 ? 21.231 64.095 58.283 1.00 13.54 213 ALA A CA 1
ATOM 1583 C C . ALA A 1 213 ? 20.185 63.499 59.214 1.00 14.00 213 ALA A C 1
ATOM 1584 O O . ALA A 1 213 ? 19.096 64.055 59.362 1.00 13.75 213 ALA A O 1
ATOM 1586 N N . VAL A 1 214 ? 20.505 62.377 59.852 1.00 14.42 214 VAL A N 1
ATOM 1587 C CA . VAL A 1 214 ? 19.542 61.740 60.739 1.00 15.19 214 VAL A CA 1
ATOM 1588 C C . VAL A 1 214 ? 19.028 62.739 61.771 1.00 15.79 214 VAL A C 1
ATOM 1589 O O . VAL A 1 214 ? 17.874 62.662 62.186 1.00 15.17 214 VAL A O 1
ATOM 1593 N N . LYS A 1 215 ? 19.872 63.691 62.168 1.00 15.40 215 LYS A N 1
ATOM 1594 C CA . LYS A 1 215 ? 19.446 64.694 63.136 1.00 15.47 215 LYS A CA 1
ATOM 1595 C C . LYS A 1 215 ? 19.203 66.061 62.497 1.00 14.84 215 LYS A C 1
ATOM 1596 O O . LYS A 1 215 ? 18.232 66.738 62.826 1.00 14.61 215 LYS A O 1
ATOM 1602 N N . TYR A 1 216 ? 20.082 66.459 61.581 1.00 14.14 216 TYR A N 1
ATOM 1603 C CA . TYR A 1 216 ? 19.971 67.756 60.916 1.00 14.04 216 TYR A CA 1
ATOM 1604 C C . TYR A 1 216 ? 18.651 67.904 60.150 1.00 14.29 216 TYR A C 1
ATOM 1605 O O . TYR A 1 216 ? 17.972 68.920 60.273 1.00 13.89 216 TYR A O 1
ATOM 1614 N N . LYS A 1 217 ? 18.291 66.895 59.358 1.00 14.28 217 LYS A N 1
ATOM 1615 C CA . LYS A 1 217 ? 17.038 66.927 58.596 1.00 14.79 217 LYS A CA 1
ATOM 1616 C C . LYS A 1 217 ? 16.302 65.617 58.884 1.00 15.16 217 LYS A C 1
ATOM 1617 O O . LYS A 1 217 ? 16.253 64.711 58.049 1.00 15.64 217 LYS A O 1
ATOM 1623 N N . PRO A 1 218 ? 15.702 65.519 60.081 1.00 15.46 218 PRO A N 1
ATOM 1624 C CA . PRO A 1 218 ? 14.959 64.362 60.585 1.00 16.08 218 PRO A CA 1
ATOM 1625 C C . PRO A 1 218 ? 13.779 63.806 59.787 1.00 16.40 218 PRO A C 1
ATOM 1626 O O . PRO A 1 218 ? 13.372 62.671 60.020 1.00 16.46 218 PRO A O 1
ATOM 1630 N N . GLU A 1 219 ? 13.225 64.580 58.859 1.00 16.26 219 GLU A N 1
ATOM 1631 C CA . GLU A 1 219 ? 12.096 64.091 58.069 1.00 16.47 219 GLU A CA 1
ATOM 1632 C C . GLU A 1 219 ? 12.497 63.662 56.659 1.00 16.22 219 GLU A C 1
ATOM 1633 O O . GLU A 1 219 ? 11.652 63.249 55.868 1.00 15.47 219 GLU A O 1
ATOM 1639 N N . SER A 1 220 ? 13.784 63.766 56.340 1.00 16.03 220 SER A N 1
ATOM 1640 C CA . SER A 1 220 ? 14.260 63.356 55.020 1.00 16.10 220 SER A CA 1
ATOM 1641 C C . SER A 1 220 ? 14.225 61.834 54.908 1.00 16.42 220 SER A C 1
ATOM 1642 O O . SER A 1 220 ? 14.266 61.134 55.918 1.00 16.01 220 SER A O 1
ATOM 1645 N N . LYS A 1 221 ? 14.155 61.326 53.681 1.00 16.77 221 LYS A N 1
ATOM 1646 C CA . LYS A 1 221 ? 14.125 59.885 53.455 1.00 17.69 221 LYS A CA 1
ATOM 1647 C C . LYS A 1 221 ? 15.396 59.238 54.004 1.00 17.32 221 LYS A C 1
ATOM 1648 O O . LYS A 1 221 ? 15.357 58.147 54.573 1.00 17.45 221 LYS A O 1
ATOM 1654 N N . GLY A 1 222 ? 16.524 59.919 53.830 1.00 17.24 222 GLY A N 1
ATOM 1655 C CA . GLY A 1 222 ? 17.786 59.397 54.322 1.00 15.73 222 GLY A CA 1
ATOM 1656 C C . GLY A 1 222 ? 17.793 59.263 55.833 1.00 15.57 222 GLY A C 1
ATOM 1657 O O . GLY A 1 222 ? 18.229 58.242 56.371 1.00 14.72 222 GLY A O 1
ATOM 1658 N N . ALA A 1 223 ? 17.309 60.295 56.521 1.00 14.91 223 ALA A N 1
ATOM 1659 C CA . ALA A 1 223 ? 17.263 60.285 57.977 1.00 15.65 223 ALA A CA 1
ATOM 1660 C C . ALA A 1 223 ? 16.412 59.123 58.471 1.00 15.93 223 ALA A C 1
ATOM 1661 O O . ALA A 1 223 ? 16.826 58.365 59.345 1.00 15.61 223 ALA A O 1
ATOM 1663 N N . LYS A 1 224 ? 15.217 58.987 57.909 1.00 16.28 224 LYS A N 1
ATOM 1664 C CA . LYS A 1 224 ? 14.319 57.915 58.320 1.00 17.35 224 LYS A CA 1
ATOM 1665 C C . LYS A 1 224 ? 14.897 56.520 58.078 1.00 17.26 224 LYS A C 1
ATOM 1666 O O . LYS A 1 224 ? 14.697 55.620 58.890 1.00 17.40 224 LYS A O 1
ATOM 1672 N N . ALA A 1 225 ? 15.616 56.338 56.973 1.00 17.25 225 ALA A N 1
ATOM 1673 C CA . ALA A 1 225 ? 16.215 55.040 56.678 1.00 17.37 225 ALA A CA 1
ATOM 1674 C C . ALA A 1 225 ? 17.282 54.702 57.722 1.00 17.27 225 ALA A C 1
ATOM 1675 O O . ALA A 1 225 ? 17.396 53.552 58.154 1.00 16.21 225 ALA A O 1
ATOM 1677 N N . PHE A 1 226 ? 18.059 55.700 58.138 1.00 17.11 226 PHE A N 1
ATOM 1678 C CA . PHE A 1 226 ? 19.089 55.457 59.144 1.00 17.29 226 PHE A CA 1
ATOM 1679 C C . PHE A 1 226 ? 18.495 55.129 60.511 1.00 17.94 226 PHE A C 1
ATOM 1680 O O . PHE A 1 226 ? 19.076 54.351 61.273 1.00 17.98 226 PHE A O 1
ATOM 1688 N N . VAL A 1 227 ? 17.348 55.724 60.828 1.00 18.24 227 VAL A N 1
ATOM 1689 C CA . VAL A 1 227 ? 16.695 55.444 62.102 1.00 19.25 227 VAL A CA 1
ATOM 1690 C C . VAL A 1 227 ? 16.276 53.974 62.099 1.00 19.71 227 VAL A C 1
ATOM 1691 O O . VAL A 1 227 ? 16.435 53.278 63.100 1.00 19.59 227 VAL A O 1
ATOM 1695 N N . LYS A 1 228 ? 15.753 53.508 60.965 1.00 20.12 228 LYS A N 1
ATOM 1696 C CA . LYS A 1 228 ? 15.336 52.114 60.833 1.00 21.18 228 LYS A CA 1
ATOM 1697 C C . LYS A 1 228 ? 16.548 51.193 60.918 1.00 20.96 228 LYS A C 1
ATOM 1698 O O . LYS A 1 228 ? 16.479 50.125 61.526 1.00 20.97 228 LYS A O 1
ATOM 1704 N N . LEU A 1 229 ? 17.660 51.608 60.316 1.00 20.30 229 LEU A N 1
ATOM 1705 C CA . LEU A 1 229 ? 18.877 50.805 60.370 1.00 20.19 229 LEU A CA 1
ATOM 1706 C C . LEU A 1 229 ? 19.310 50.630 61.824 1.00 20.29 229 LEU A C 1
ATOM 1707 O O . LEU A 1 229 ? 19.682 49.533 62.242 1.00 20.01 229 LEU A O 1
ATOM 1712 N N . ALA A 1 230 ? 19.270 51.718 62.589 1.00 20.82 230 ALA A N 1
ATOM 1713 C CA . ALA A 1 230 ? 19.657 51.681 63.995 1.00 21.53 230 ALA A CA 1
ATOM 1714 C C . ALA A 1 230 ? 18.780 50.683 64.743 1.00 22.42 230 ALA A C 1
ATOM 1715 O O . ALA A 1 230 ? 19.257 49.942 65.599 1.00 21.64 230 ALA A O 1
ATOM 1717 N N . GLU A 1 231 ? 17.493 50.674 64.411 1.00 24.02 231 GLU A N 1
ATOM 1718 C CA . GLU A 1 231 ? 16.550 49.758 65.040 1.00 26.07 231 GLU A CA 1
ATOM 1719 C C . GLU A 1 231 ? 16.975 48.323 64.728 1.00 26.62 231 GLU A C 1
ATOM 1720 O O . GLU A 1 231 ? 17.045 47.479 65.621 1.00 26.73 231 GLU A O 1
ATOM 1726 N N . GLU A 1 232 ? 17.270 48.057 63.457 1.00 27.39 232 GLU A N 1
ATOM 1727 C CA . GLU A 1 232 ? 17.691 46.725 63.029 1.00 28.71 232 GLU A CA 1
ATOM 1728 C C . GLU A 1 232 ? 18.979 46.270 63.708 1.00 29.09 232 GLU A C 1
ATOM 1729 O O . GLU A 1 232 ? 19.082 45.125 64.152 1.00 28.85 232 GLU A O 1
ATOM 1735 N N . ILE A 1 233 ? 19.964 47.161 63.776 1.00 29.33 233 ILE A N 1
ATOM 1736 C CA . ILE A 1 233 ? 21.241 46.842 64.406 1.00 29.98 233 ILE A CA 1
ATOM 1737 C C . ILE A 1 233 ? 21.023 46.372 65.842 1.00 31.18 233 ILE A C 1
ATOM 1738 O O . ILE A 1 233 ? 21.644 45.404 66.288 1.00 30.98 233 ILE A O 1
ATOM 1743 N N . GLU A 1 234 ? 20.139 47.054 66.563 1.00 32.50 234 GLU A N 1
ATOM 1744 C CA . GLU A 1 234 ? 19.854 46.687 67.944 1.00 34.72 234 GLU A CA 1
ATOM 1745 C C . GLU A 1 234 ? 19.217 45.306 68.038 1.00 35.67 234 GLU A C 1
ATOM 1746 O O . GLU A 1 234 ? 19.519 44.537 68.951 1.00 36.13 234 GLU A O 1
ATOM 1752 N N . LYS A 1 235 ? 18.335 44.996 67.093 1.00 36.86 235 LYS A N 1
ATOM 1753 C CA . LYS A 1 235 ? 17.649 43.707 67.071 1.00 38.10 235 LYS A CA 1
ATOM 1754 C C . LYS A 1 235 ? 18.596 42.527 66.871 1.00 38.92 235 LYS A C 1
ATOM 1755 O O . LYS A 1 235 ? 18.367 41.438 67.404 1.00 38.89 235 LYS A O 1
ATOM 1761 N N . LEU A 1 236 ? 19.655 42.744 66.098 1.00 39.75 236 LEU A N 1
ATOM 1762 C CA . LEU A 1 236 ? 20.623 41.692 65.820 1.00 40.69 236 LEU A CA 1
ATOM 1763 C C . LEU A 1 236 ? 21.562 41.424 66.987 1.00 41.29 236 LEU A C 1
ATOM 1764 O O . LEU A 1 236 ? 22.479 40.609 66.877 1.00 41.44 236 LEU A O 1
ATOM 1769 N N . ALA A 1 237 ? 21.335 42.106 68.105 1.00 41.95 237 ALA A N 1
ATOM 1770 C CA . ALA A 1 237 ? 22.176 41.917 69.281 1.00 42.66 237 ALA A CA 1
ATOM 1771 C C . ALA A 1 237 ? 22.093 40.467 69.744 1.00 43.10 237 ALA A C 1
ATOM 1772 O O . ALA A 1 237 ? 21.152 39.766 69.308 1.00 43.32 237 ALA A O 1
#

Foldseek 3Di:
DLAEEEEAFLAPPLQLLLLLQLLLLLLLVVVFQEEREELALADWQNCQLQPNPDDPDALLCVQLVNDQQVSQWADGPGHNYIYRTYDHDPVSSVSRNLQCLLVRLSVCSVVGPYYYYRAGYHDDRSRVSRNLSGQAYEYGAEQDLVRLVSSLVVVVVSVVSRHHYQFYEHEQPPVDPPGDDPVVSCVSSVGDHLFYQHNFVLQVVSSVVSHGSLPVVVVTSRNVRSSSSSVSVVVSD